Protein AF-A0A1V5NC54-F1 (afdb_monomer_lite)

Radius of gyration: 37.36 Å; chains: 1; bounding box: 94×52×96 Å

pLDDT: mean 74.49, std 21.56, range [26.2, 96.19]

Foldseek 3Di:
DVVVVVVVCCVPPVVPDDPQDQDDDPLVVVCVVVVHDSCVSPCPDPNVVSVVVVVVRVVVVVVVVVVVVVVVVVVVVVVVVVVPDDDDDDDDDDDDDDDDDDDDDDDDDDDDPPPVVVVVVVVVVVVVVVVVVVVVVVVVVVVVVVVVVVVVVVVVVVVVPDPDDDDPCPVPPVVVVLVQAAWDDDPFKIKHKDAAQPFPWKFKAKPVNPRDRVVGTWDADPRRMTMDMDGDDFAKMWMFMQTNNDTHEGPSAPAWDQDPVRDITGIDGHD

Structure (mmCIF, N/CA/C/O backbone):
data_AF-A0A1V5NC54-F1
#
_entry.id   AF-A0A1V5NC54-F1
#
loop_
_atom_site.group_PDB
_atom_site.id
_atom_site.type_symbol
_atom_site.label_atom_id
_atom_site.label_alt_id
_atom_site.label_comp_id
_atom_site.label_asym_id
_atom_site.label_entity_id
_atom_site.label_seq_id
_atom_site.pdbx_PDB_ins_code
_atom_site.Cartn_x
_atom_site.Cartn_y
_atom_site.Cartn_z
_atom_site.occupancy
_atom_site.B_iso_or_equiv
_atom_site.auth_seq_id
_atom_site.auth_comp_id
_atom_site.auth_asym_id
_atom_site.auth_atom_id
_atom_site.pdbx_PDB_model_num
ATOM 1 N N . MET A 1 1 ? 8.013 -17.195 19.885 1.00 65.12 1 MET A N 1
ATOM 2 C CA . MET A 1 1 ? 7.656 -15.996 19.097 1.00 65.12 1 MET A CA 1
ATOM 3 C C . MET A 1 1 ? 6.167 -15.642 19.134 1.00 65.12 1 MET A C 1
ATOM 5 O O . MET A 1 1 ? 5.807 -14.791 19.928 1.00 65.12 1 MET A O 1
ATOM 9 N N . GLY A 1 2 ? 5.267 -16.274 18.362 1.00 75.94 2 GLY A N 1
ATOM 10 C CA . GLY A 1 2 ? 3.884 -15.765 18.206 1.00 75.94 2 GLY A CA 1
ATOM 11 C C . GLY A 1 2 ? 3.053 -15.654 19.498 1.00 75.94 2 GLY A C 1
ATOM 12 O O . GLY A 1 2 ? 2.379 -14.653 19.715 1.00 75.94 2 GLY A O 1
ATOM 13 N N . ARG A 1 3 ? 3.140 -16.643 20.399 1.00 82.81 3 ARG A N 1
ATOM 14 C CA . ARG A 1 3 ? 2.425 -16.617 21.695 1.00 82.81 3 ARG A CA 1
ATOM 15 C C . ARG A 1 3 ? 2.973 -15.576 22.676 1.00 82.81 3 ARG A C 1
ATOM 17 O O . ARG A 1 3 ? 2.224 -15.073 23.502 1.00 82.81 3 ARG A O 1
ATOM 24 N N . GLU A 1 4 ? 4.259 -15.276 22.573 1.00 86.25 4 GLU A N 1
ATOM 25 C CA . GLU A 1 4 ? 4.980 -14.357 23.456 1.00 86.25 4 GLU A CA 1
ATOM 26 C C . GLU A 1 4 ? 4.655 -12.905 23.103 1.00 86.25 4 GLU A C 1
ATOM 28 O O . GLU A 1 4 ? 4.210 -12.151 23.961 1.00 86.25 4 GLU A O 1
ATOM 33 N N . ILE A 1 5 ? 4.686 -12.577 21.808 1.00 87.12 5 ILE A N 1
ATOM 34 C CA . ILE A 1 5 ? 4.210 -11.290 21.280 1.00 87.12 5 ILE A CA 1
ATOM 35 C C . ILE A 1 5 ? 2.746 -11.064 21.674 1.00 87.12 5 ILE A C 1
ATOM 37 O O . ILE A 1 5 ? 2.359 -9.985 22.111 1.00 87.12 5 ILE A O 1
ATOM 41 N N . LEU A 1 6 ? 1.914 -12.102 21.571 1.00 85.69 6 LEU A N 1
ATOM 42 C CA . LEU A 1 6 ? 0.504 -12.004 21.929 1.00 85.69 6 LEU A CA 1
ATOM 43 C C . LEU A 1 6 ? 0.302 -11.782 23.441 1.00 85.69 6 LEU A C 1
ATOM 45 O O . LEU A 1 6 ? -0.623 -11.073 23.838 1.00 85.69 6 LEU A O 1
ATOM 49 N N . ALA A 1 7 ? 1.177 -12.332 24.288 1.00 87.44 7 ALA A N 1
ATOM 50 C CA . ALA A 1 7 ? 1.175 -12.071 25.726 1.00 87.44 7 ALA A CA 1
ATOM 51 C C . ALA A 1 7 ? 1.591 -10.625 26.053 1.00 87.44 7 ALA A C 1
ATOM 53 O O . ALA A 1 7 ? 0.938 -9.980 26.874 1.00 87.44 7 ALA A O 1
ATOM 54 N N . GLU A 1 8 ? 2.607 -10.083 25.377 1.00 90.62 8 GLU A N 1
ATOM 55 C CA . GLU A 1 8 ? 3.022 -8.681 25.527 1.00 90.62 8 GLU A CA 1
ATOM 56 C C . GLU A 1 8 ? 1.940 -7.701 25.061 1.00 90.62 8 GLU A C 1
ATOM 58 O O . GLU A 1 8 ? 1.618 -6.741 25.765 1.00 90.62 8 GLU A O 1
ATOM 63 N N . LEU A 1 9 ? 1.314 -7.976 23.913 1.00 88.56 9 LEU A N 1
ATOM 64 C CA . LEU A 1 9 ? 0.193 -7.183 23.412 1.00 88.56 9 LEU A CA 1
ATOM 65 C C . LEU A 1 9 ? -0.988 -7.219 24.386 1.00 88.56 9 LEU A C 1
ATOM 67 O O . LEU A 1 9 ? -1.586 -6.181 24.664 1.00 88.56 9 LEU A O 1
ATOM 71 N N . ARG A 1 10 ? -1.288 -8.385 24.977 1.00 87.62 10 ARG A N 1
ATOM 72 C CA . ARG A 1 10 ? -2.319 -8.506 26.022 1.00 87.62 10 ARG A CA 1
ATOM 73 C C . ARG A 1 10 ? -1.976 -7.711 27.266 1.00 87.62 10 ARG A C 1
ATOM 75 O O . ARG A 1 10 ? -2.863 -7.065 27.806 1.00 87.62 10 ARG A O 1
ATOM 82 N N . LYS A 1 11 ? -0.716 -7.701 27.690 1.00 91.31 11 LYS A N 1
ATOM 83 C CA . LYS A 1 11 ? -0.273 -6.925 28.851 1.00 91.31 11 LYS A CA 1
ATOM 84 C C . LYS A 1 11 ? -0.424 -5.415 28.633 1.00 91.31 11 LYS A C 1
ATOM 86 O O . LYS A 1 11 ? -0.903 -4.726 29.527 1.00 91.31 11 LYS A O 1
ATOM 91 N N . ASN A 1 12 ? -0.051 -4.914 27.456 1.00 90.88 12 ASN A N 1
ATOM 92 C CA . ASN A 1 12 ? -0.006 -3.473 27.179 1.00 90.88 12 ASN A CA 1
ATOM 93 C C . ASN A 1 12 ? -1.339 -2.899 26.673 1.00 90.88 12 ASN A C 1
ATOM 95 O O . ASN A 1 12 ? -1.629 -1.724 26.890 1.00 90.88 12 ASN A O 1
ATOM 99 N N . PHE A 1 13 ? -2.158 -3.715 26.005 1.00 89.19 13 PHE A N 1
ATOM 100 C CA . PHE A 1 13 ? -3.351 -3.258 25.287 1.00 89.19 13 PHE A CA 1
ATOM 101 C C . PHE A 1 13 ? -4.624 -4.030 25.660 1.00 89.19 13 PHE A C 1
ATOM 103 O O . PHE A 1 13 ? -5.582 -4.018 24.891 1.00 89.19 13 PHE A O 1
ATOM 110 N N . ALA A 1 14 ? -4.676 -4.663 26.842 1.00 79.06 14 ALA A N 1
ATOM 111 C CA . ALA A 1 14 ? -5.814 -5.473 27.307 1.00 79.06 14 ALA A CA 1
ATOM 112 C C . ALA A 1 14 ? -7.192 -4.829 27.059 1.00 79.06 14 ALA A C 1
ATOM 114 O O . ALA A 1 14 ? -8.110 -5.501 26.606 1.00 79.06 14 ALA A O 1
ATOM 115 N N . GLY A 1 15 ? -7.333 -3.526 27.330 1.00 82.00 15 GLY A N 1
ATOM 116 C CA . GLY A 1 15 ? -8.599 -2.797 27.183 1.00 82.00 15 GLY A CA 1
ATOM 117 C C . GLY A 1 15 ? -8.945 -2.348 25.757 1.00 82.00 15 GLY A C 1
ATOM 118 O O . GLY A 1 15 ? -9.988 -1.736 25.564 1.00 82.00 15 GLY A O 1
ATOM 119 N N . ARG A 1 16 ? -8.074 -2.595 24.770 1.00 84.12 16 ARG A N 1
ATOM 120 C CA . ARG A 1 16 ? -8.265 -2.219 23.355 1.00 84.12 16 ARG A CA 1
ATOM 121 C C . ARG A 1 16 ? -8.222 -3.417 22.406 1.00 84.12 16 ARG A C 1
ATOM 123 O O . ARG A 1 16 ? -8.195 -3.228 21.195 1.00 84.12 16 ARG A O 1
ATOM 130 N N . MET A 1 17 ? -8.174 -4.632 22.942 1.00 85.88 17 MET A N 1
ATOM 131 C CA . MET A 1 17 ? -8.129 -5.850 22.146 1.00 85.88 17 MET A CA 1
ATOM 132 C C . MET A 1 17 ? -9.356 -6.709 22.390 1.00 85.88 17 MET A C 1
ATOM 134 O O . MET A 1 17 ? -9.818 -6.851 23.521 1.00 85.88 17 MET A O 1
ATOM 138 N N . PHE A 1 18 ? -9.822 -7.332 21.316 1.00 89.56 18 PHE A N 1
ATOM 139 C CA . PHE A 1 18 ? -10.824 -8.380 21.382 1.00 89.56 18 PHE A CA 1
ATOM 140 C C . PHE A 1 18 ? -10.230 -9.658 21.991 1.00 89.56 18 PHE A C 1
ATOM 142 O O . PHE A 1 18 ? -9.031 -9.941 21.886 1.00 89.56 18 PHE A O 1
ATOM 149 N N . LYS A 1 19 ? -11.079 -10.438 22.657 1.00 88.88 19 LYS A N 1
ATOM 150 C CA . LYS A 1 19 ? -10.763 -11.758 23.210 1.00 88.88 19 LYS A CA 1
ATOM 151 C C . LYS A 1 19 ? -10.600 -12.782 22.094 1.00 88.88 19 LYS A C 1
ATOM 153 O O . LYS A 1 19 ? -9.778 -13.694 22.225 1.00 88.88 19 LYS A O 1
ATOM 158 N N . THR A 1 20 ? -11.365 -12.634 21.015 1.00 92.12 20 THR A N 1
ATOM 159 C CA . THR A 1 20 ? -11.328 -13.528 19.861 1.00 92.12 20 THR A CA 1
ATOM 160 C C . THR A 1 20 ? -10.006 -13.395 19.109 1.00 92.12 20 THR A C 1
ATOM 162 O O . THR A 1 20 ? -9.572 -12.300 18.758 1.00 92.12 20 THR A O 1
ATOM 165 N N . VAL A 1 21 ? -9.362 -14.533 18.839 1.00 90.19 21 VAL A N 1
ATOM 166 C CA . VAL A 1 21 ? -8.137 -14.618 18.035 1.00 90.19 21 VAL A CA 1
ATOM 167 C C . VAL A 1 21 ? -8.467 -15.332 16.734 1.00 90.19 21 VAL A C 1
ATOM 169 O O . VAL A 1 21 ? -8.890 -16.486 16.765 1.00 90.19 21 VAL A O 1
ATOM 172 N N . VAL A 1 22 ? -8.240 -14.663 15.603 1.00 91.12 22 VAL A N 1
ATOM 173 C CA . VAL A 1 22 ? -8.404 -15.266 14.275 1.00 91.12 22 VAL A CA 1
ATOM 174 C C . VAL A 1 22 ? -7.129 -16.004 13.898 1.00 91.12 22 VAL A C 1
ATOM 176 O O . VAL A 1 22 ? -6.064 -15.399 13.760 1.00 91.12 22 VAL A O 1
ATOM 179 N N . ASN A 1 23 ? -7.228 -17.323 13.750 1.00 88.62 23 ASN A N 1
ATOM 180 C CA . ASN A 1 23 ? -6.083 -18.141 13.380 1.00 88.62 23 ASN A CA 1
ATOM 181 C C . ASN A 1 23 ? -5.860 -18.135 11.871 1.00 88.62 23 ASN A C 1
ATOM 183 O O . ASN A 1 23 ? -6.781 -17.992 11.066 1.00 88.62 23 ASN A O 1
ATOM 187 N N . PHE A 1 24 ? -4.610 -18.364 11.481 1.00 87.31 24 PHE A N 1
ATOM 188 C CA . PHE A 1 24 ? -4.266 -18.525 10.081 1.00 87.31 24 PHE A CA 1
ATOM 189 C C . PHE A 1 24 ? -4.912 -19.792 9.514 1.00 87.31 24 PHE A C 1
ATOM 191 O O . PHE A 1 24 ? -4.741 -20.882 10.061 1.00 87.31 24 PHE A O 1
ATOM 198 N N . ASN A 1 25 ? -5.652 -19.655 8.415 1.00 91.19 25 ASN A N 1
ATOM 199 C CA . ASN A 1 25 ? -6.360 -20.765 7.791 1.00 91.19 25 ASN A CA 1
ATOM 200 C C . ASN A 1 25 ? -6.214 -20.708 6.266 1.00 91.19 25 ASN A C 1
ATOM 202 O O . ASN A 1 25 ? -6.407 -19.654 5.663 1.00 91.19 25 ASN A O 1
ATOM 206 N N . THR A 1 26 ? -5.909 -21.843 5.636 1.00 92.50 26 THR A N 1
ATOM 207 C CA . THR A 1 26 ? -5.766 -21.943 4.176 1.00 92.50 26 THR A CA 1
ATOM 208 C C . THR A 1 26 ? -7.062 -21.592 3.444 1.00 92.50 26 THR A C 1
ATOM 210 O O . THR A 1 26 ? -7.012 -20.867 2.457 1.00 92.50 26 THR A O 1
ATOM 213 N N . ARG A 1 27 ? -8.228 -21.977 3.982 1.00 93.81 27 ARG A N 1
ATOM 214 C CA . ARG A 1 27 ? -9.545 -21.661 3.401 1.00 93.81 27 ARG A CA 1
ATOM 215 C C . ARG A 1 27 ? -9.809 -20.165 3.311 1.00 93.81 27 ARG A C 1
ATOM 217 O O . ARG A 1 27 ? -10.428 -19.717 2.358 1.00 93.81 27 ARG A O 1
ATOM 224 N N . LEU A 1 28 ? -9.315 -19.384 4.276 1.00 92.50 28 LEU A N 1
ATOM 225 C CA . LEU A 1 28 ? -9.433 -17.923 4.235 1.00 92.50 28 LEU A CA 1
ATOM 226 C C . LEU A 1 28 ? -8.645 -17.328 3.066 1.00 92.50 28 LEU A C 1
ATOM 228 O O . LEU A 1 28 ? -9.113 -16.388 2.433 1.00 92.50 28 LEU A O 1
ATOM 232 N N . LYS A 1 29 ? -7.469 -17.888 2.760 1.00 92.88 29 LYS A N 1
ATOM 233 C CA . LYS A 1 29 ? -6.670 -17.460 1.607 1.00 92.88 29 LYS A CA 1
ATOM 234 C C . LYS A 1 29 ? -7.319 -17.849 0.287 1.00 92.88 29 LYS A C 1
ATOM 236 O O . LYS A 1 29 ? -7.335 -17.040 -0.631 1.00 92.88 29 LYS A O 1
ATOM 241 N N . GLU A 1 30 ? -7.840 -19.070 0.203 1.00 93.56 30 GLU A N 1
ATOM 242 C CA . GLU A 1 30 ? -8.537 -19.567 -0.987 1.00 93.56 30 GLU A CA 1
ATOM 243 C C . GLU A 1 30 ? -9.785 -18.724 -1.276 1.00 93.56 30 GLU A C 1
ATOM 245 O O . GLU A 1 30 ? -9.932 -18.213 -2.383 1.00 93.56 30 GLU A O 1
ATOM 250 N N . ALA A 1 31 ? -10.618 -18.484 -0.257 1.00 95.12 31 ALA A N 1
ATOM 251 C CA . ALA A 1 31 ? -11.795 -17.623 -0.353 1.00 95.12 31 ALA A CA 1
ATOM 252 C C . ALA A 1 31 ? -11.428 -16.203 -0.827 1.00 95.12 31 ALA A C 1
ATOM 254 O O . ALA A 1 31 ? -12.034 -15.684 -1.763 1.00 95.12 31 ALA A O 1
ATOM 255 N N . ALA A 1 32 ? -10.378 -15.605 -0.248 1.00 93.00 32 ALA A N 1
ATOM 256 C CA . ALA A 1 32 ? -9.884 -14.290 -0.658 1.00 93.00 32 ALA A CA 1
ATOM 257 C C . ALA A 1 32 ? -9.366 -14.276 -2.107 1.00 93.00 32 ALA A C 1
ATOM 259 O O . ALA A 1 32 ? -9.645 -13.333 -2.842 1.00 93.00 32 ALA A O 1
ATOM 260 N N . SER A 1 33 ? -8.661 -15.327 -2.537 1.00 95.44 33 SER A N 1
ATOM 261 C CA . SER A 1 33 ? -8.166 -15.455 -3.914 1.00 95.44 33 SER A CA 1
ATOM 262 C C . SER A 1 33 ? -9.290 -15.588 -4.941 1.00 95.44 33 SER A C 1
ATOM 264 O O . SER A 1 33 ? -9.101 -15.213 -6.094 1.00 95.44 33 SER A O 1
ATOM 266 N N . LEU A 1 34 ? -10.435 -16.141 -4.540 1.00 93.00 34 LEU A N 1
ATOM 267 C CA . LEU A 1 34 ? -11.617 -16.311 -5.384 1.00 93.00 34 LEU A CA 1
ATOM 268 C C . LEU A 1 34 ? -12.592 -15.127 -5.282 1.00 93.00 34 LEU A C 1
ATOM 270 O O . LEU A 1 34 ? -13.602 -15.109 -5.979 1.00 93.00 34 LEU A O 1
ATOM 274 N N . GLY A 1 35 ? -12.308 -14.147 -4.416 1.00 95.12 35 GLY A N 1
ATOM 275 C CA . GLY A 1 35 ? -13.189 -13.005 -4.173 1.00 95.12 35 GLY A CA 1
ATOM 276 C C . GLY A 1 35 ? -14.524 -13.380 -3.522 1.00 95.12 35 GLY A C 1
ATOM 277 O O . GLY A 1 35 ? -15.476 -12.607 -3.605 1.00 95.12 35 GLY A O 1
ATOM 278 N N . GLN A 1 36 ? -14.611 -14.549 -2.883 1.00 94.06 36 GLN A N 1
ATOM 279 C CA . GLN A 1 36 ? -15.837 -15.051 -2.268 1.00 94.06 36 GLN A CA 1
ATOM 280 C C . GLN A 1 36 ? -15.757 -14.931 -0.735 1.00 94.06 36 GLN A C 1
ATOM 282 O O . GLN A 1 36 ? -14.720 -15.248 -0.145 1.00 94.06 36 GLN A O 1
ATOM 287 N N . PRO A 1 37 ? -16.826 -14.498 -0.042 1.00 94.56 37 PRO A N 1
ATOM 288 C CA . PRO A 1 37 ? -16.853 -14.474 1.418 1.00 94.56 37 PRO A CA 1
ATOM 289 C C . PRO A 1 37 ? -16.644 -15.866 2.031 1.00 94.56 37 PRO A C 1
ATOM 291 O O . PRO A 1 37 ? -17.202 -16.855 1.560 1.00 94.56 37 PRO A O 1
ATOM 294 N N . ILE A 1 38 ? -15.913 -15.956 3.152 1.00 94.62 38 ILE A N 1
ATOM 295 C CA . ILE A 1 38 ? -15.639 -17.250 3.810 1.00 94.62 38 ILE A CA 1
ATOM 296 C C . ILE A 1 38 ? -16.909 -17.964 4.297 1.00 94.62 38 ILE A C 1
ATOM 298 O O . ILE A 1 38 ? -16.932 -19.188 4.379 1.00 94.62 38 ILE A O 1
ATOM 302 N N . CYS A 1 39 ? -17.970 -17.213 4.611 1.00 94.56 39 CYS A N 1
ATOM 303 C CA . CYS A 1 39 ? -19.270 -17.777 4.978 1.00 94.56 39 CYS A CA 1
ATOM 304 C C . CYS A 1 39 ? -19.952 -18.523 3.833 1.00 94.56 39 CYS A C 1
ATOM 306 O O . CYS A 1 39 ? -20.759 -19.402 4.102 1.00 94.56 39 CYS A O 1
ATOM 308 N N . GLU A 1 40 ? -19.627 -18.183 2.590 1.00 94.00 40 GLU A N 1
ATOM 309 C CA . GLU A 1 40 ? -20.177 -18.823 1.401 1.00 94.00 40 GLU A CA 1
ATOM 310 C C . GLU A 1 40 ? -19.218 -19.890 0.857 1.00 94.00 40 GLU A C 1
ATOM 312 O O . GLU A 1 40 ? -19.655 -20.966 0.463 1.00 94.00 40 GLU A O 1
ATOM 317 N N . TYR A 1 41 ? -17.908 -19.625 0.912 1.00 94.69 41 TYR A N 1
ATOM 318 C CA . TYR A 1 41 ? -16.873 -20.538 0.427 1.00 94.69 41 TYR A CA 1
ATOM 319 C C . TYR A 1 41 ? -16.739 -21.817 1.273 1.00 94.69 41 TYR A C 1
ATOM 321 O O . TYR A 1 41 ? -16.762 -22.923 0.739 1.00 94.69 41 TYR A O 1
ATOM 329 N N . ASP A 1 42 ? -16.583 -21.686 2.598 1.00 94.69 42 ASP A N 1
ATOM 330 C CA . ASP A 1 42 ? -16.479 -22.833 3.513 1.00 94.69 42 ASP A CA 1
ATOM 331 C C . ASP A 1 42 ? -17.002 -22.460 4.918 1.00 94.69 42 ASP A C 1
ATOM 333 O O . ASP A 1 42 ? -16.215 -22.096 5.810 1.00 94.69 42 ASP A O 1
ATOM 337 N N . PRO A 1 43 ? -18.326 -22.579 5.148 1.00 93.81 43 PRO A N 1
ATOM 338 C CA . PRO A 1 43 ? -18.943 -22.296 6.443 1.00 93.81 43 PRO A CA 1
ATOM 339 C C . PRO A 1 43 ? -18.499 -23.256 7.562 1.00 93.81 43 PRO A C 1
ATOM 341 O O . PRO A 1 43 ? -18.607 -22.936 8.746 1.00 93.81 43 PRO A O 1
ATOM 344 N N . ALA A 1 44 ? -17.993 -24.449 7.234 1.00 93.62 4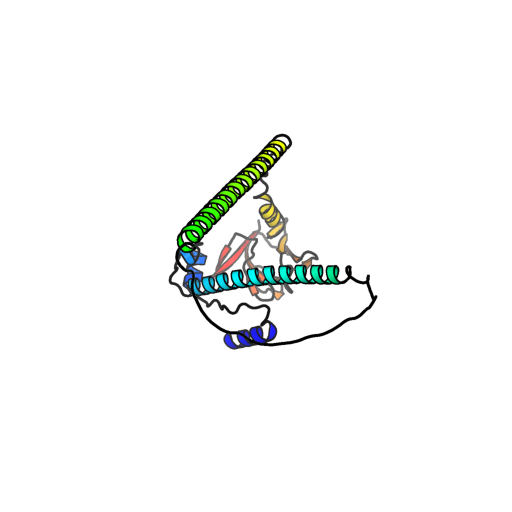4 ALA A N 1
ATOM 345 C CA . ALA A 1 44 ? -17.536 -25.410 8.239 1.00 93.62 44 ALA A CA 1
ATOM 346 C C . ALA A 1 44 ? -16.109 -25.111 8.733 1.00 93.62 44 ALA A C 1
ATOM 348 O O . ALA A 1 44 ? -15.705 -25.603 9.801 1.00 93.62 44 ALA A O 1
ATOM 349 N N . SER A 1 45 ? -15.360 -24.300 7.979 1.00 94.56 45 SER A N 1
ATOM 350 C CA . SER A 1 45 ? -13.964 -23.974 8.248 1.00 94.56 45 SER A CA 1
ATOM 351 C C . SER A 1 45 ? -13.740 -23.337 9.623 1.00 94.56 45 SER A C 1
ATOM 353 O O . SER A 1 45 ? -14.575 -22.627 10.189 1.00 94.56 45 SER A O 1
ATOM 355 N N . ARG A 1 46 ? -12.537 -23.559 10.169 1.00 92.81 46 ARG A N 1
ATOM 356 C CA . ARG A 1 46 ? -12.099 -22.897 11.406 1.00 92.81 46 ARG A CA 1
ATOM 357 C C . ARG A 1 46 ? -12.039 -21.376 11.231 1.00 92.81 46 ARG A C 1
ATOM 359 O O . ARG A 1 46 ? -12.429 -20.655 12.137 1.00 92.81 46 ARG A O 1
ATOM 366 N N . GLY A 1 47 ? -11.608 -20.916 10.054 1.00 93.56 47 GLY A N 1
ATOM 367 C CA . GLY A 1 47 ? -11.547 -19.494 9.721 1.00 93.56 47 GLY A CA 1
ATOM 368 C C . GLY A 1 47 ? -12.917 -18.822 9.779 1.00 93.56 47 GLY A C 1
ATOM 369 O O . GLY A 1 47 ? -13.043 -17.781 10.413 1.00 93.56 47 GLY A O 1
ATOM 370 N N . HIS A 1 48 ? -13.952 -19.445 9.204 1.00 95.12 48 HIS A N 1
ATOM 3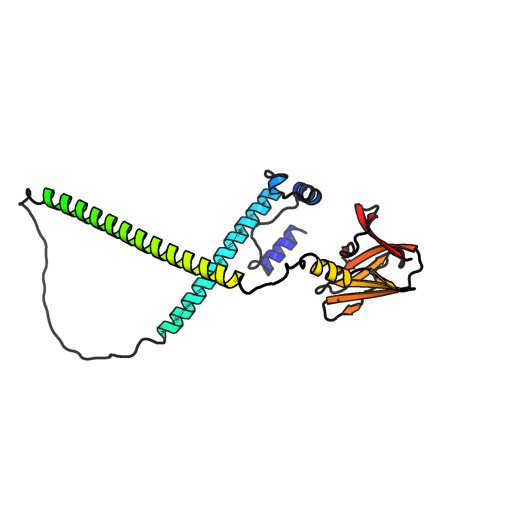71 C CA . HIS A 1 48 ? -15.324 -18.942 9.304 1.00 95.12 48 HIS A CA 1
ATOM 372 C C . HIS A 1 48 ? -15.763 -18.767 10.763 1.00 95.12 48 HIS A C 1
ATOM 374 O O . HIS A 1 48 ? -16.229 -17.696 11.144 1.00 95.12 48 HIS A O 1
ATOM 380 N N . LYS A 1 49 ? -15.557 -19.799 11.590 1.00 95.19 49 LYS A N 1
ATOM 381 C CA . LYS A 1 49 ? -15.937 -19.785 13.012 1.00 95.19 49 LYS A CA 1
ATOM 382 C C . LYS A 1 49 ? -15.206 -18.695 13.793 1.00 95.19 49 LYS A C 1
ATOM 384 O O . LYS A 1 49 ? -15.832 -17.992 14.578 1.00 95.19 49 LYS A O 1
ATOM 389 N N . ASP A 1 50 ? -13.909 -18.522 13.552 1.00 95.38 50 ASP A N 1
ATOM 390 C CA . ASP A 1 50 ? -13.113 -17.487 14.215 1.00 95.38 50 ASP A CA 1
ATOM 391 C C . ASP A 1 50 ? -13.623 -16.073 13.857 1.00 95.38 50 ASP A C 1
ATOM 393 O O . ASP A 1 50 ? -13.782 -15.230 14.741 1.00 95.38 50 ASP A O 1
ATOM 397 N N . PHE A 1 51 ? -13.958 -15.820 12.584 1.00 94.69 51 PHE A N 1
ATOM 398 C CA . PHE A 1 51 ? -14.556 -14.547 12.153 1.00 94.69 51 PHE A CA 1
ATOM 399 C C . PHE A 1 51 ? -15.975 -14.338 12.687 1.00 94.69 51 PHE A C 1
ATOM 401 O O . PHE A 1 51 ? -16.338 -13.216 13.032 1.00 94.69 51 PHE A O 1
ATOM 408 N N . GLN A 1 52 ? -16.770 -15.402 12.793 1.00 94.38 52 GLN A N 1
ATOM 409 C CA . GLN A 1 52 ? -18.113 -15.333 13.361 1.00 94.38 52 GLN A CA 1
ATOM 410 C C . GLN A 1 52 ? -18.072 -14.958 14.849 1.00 94.38 52 GLN A C 1
ATOM 412 O O . GLN A 1 52 ? -18.815 -14.075 15.275 1.00 94.38 52 GLN A O 1
ATOM 417 N N . CYS A 1 53 ? -17.168 -15.566 15.624 1.00 94.56 53 CYS A N 1
ATOM 418 C CA . CYS A 1 53 ? -16.933 -15.198 17.021 1.00 94.56 53 CYS A CA 1
ATOM 419 C C . CYS A 1 53 ? -16.498 -13.731 17.155 1.00 94.56 53 CYS A C 1
ATOM 421 O O . CYS A 1 53 ? -16.999 -13.016 18.020 1.00 94.56 53 CYS A O 1
ATOM 423 N N . LEU A 1 54 ? -15.613 -13.262 16.267 1.00 94.38 54 LEU A N 1
ATOM 424 C CA . LEU A 1 54 ? -15.138 -11.878 16.283 1.00 94.38 54 LEU A CA 1
ATOM 425 C C . LEU A 1 54 ? -16.274 -10.894 15.980 1.00 94.38 54 LEU A C 1
ATOM 427 O O . LEU A 1 54 ? -16.408 -9.882 16.662 1.00 94.38 54 LEU A O 1
ATOM 431 N N . ALA A 1 55 ? -17.111 -11.201 14.987 1.00 93.69 55 ALA A N 1
ATOM 432 C CA . ALA A 1 55 ? -18.264 -10.377 14.641 1.00 93.69 55 ALA A CA 1
ATOM 433 C C . ALA A 1 55 ? -19.265 -10.279 15.806 1.00 93.69 55 ALA A C 1
ATOM 435 O O . ALA A 1 55 ? -19.752 -9.192 16.109 1.00 93.69 55 ALA A O 1
ATOM 436 N N . GLN A 1 56 ? -19.530 -11.391 16.499 1.00 92.38 56 GLN A N 1
ATOM 437 C CA . GLN A 1 56 ? -20.379 -11.398 17.696 1.00 92.38 56 GLN A CA 1
ATOM 438 C C . GLN A 1 56 ? -19.795 -10.532 18.817 1.00 92.38 56 GLN A C 1
ATOM 440 O O . GLN A 1 56 ? -20.522 -9.774 19.456 1.00 92.38 56 GLN A O 1
ATOM 445 N N . GLU A 1 57 ? -18.483 -10.616 19.043 1.00 93.00 57 GLU A N 1
ATOM 446 C CA . GLU A 1 57 ? -17.801 -9.814 20.058 1.00 93.00 57 GLU A CA 1
ATOM 447 C C . GLU A 1 57 ? -17.835 -8.312 19.738 1.00 93.00 57 GLU A C 1
ATOM 449 O O . GLU A 1 57 ? -18.017 -7.489 20.639 1.00 93.00 57 GLU A O 1
ATOM 454 N N . LEU A 1 58 ? -17.713 -7.950 18.461 1.00 90.44 58 LEU A N 1
ATOM 455 C CA . LEU A 1 58 ? -17.789 -6.567 17.997 1.00 90.44 58 LEU A CA 1
ATOM 456 C C . LEU A 1 58 ? -19.183 -5.978 18.253 1.00 90.44 58 LEU A C 1
ATOM 458 O O . LEU A 1 58 ? -19.296 -4.949 18.914 1.00 90.44 58 LEU A O 1
ATOM 462 N N . ILE A 1 59 ? -20.241 -6.692 17.856 1.00 91.50 59 ILE A N 1
ATOM 463 C CA . ILE A 1 59 ? -21.636 -6.280 18.096 1.00 91.50 59 ILE A CA 1
ATOM 464 C C . ILE A 1 59 ? -21.922 -6.138 19.603 1.00 91.50 59 ILE A C 1
ATOM 466 O O . ILE A 1 59 ? -22.570 -5.186 20.046 1.00 91.50 59 ILE A O 1
ATOM 470 N N . ALA A 1 60 ? -21.414 -7.065 20.420 1.00 86.75 60 ALA A N 1
ATOM 471 C CA . ALA A 1 60 ? -21.552 -6.991 21.873 1.00 86.75 60 ALA A CA 1
ATOM 472 C C . ALA A 1 60 ? -20.797 -5.792 22.478 1.00 86.75 60 ALA A C 1
ATOM 474 O O . ALA A 1 60 ? -21.232 -5.226 23.475 1.00 86.75 60 ALA A O 1
ATOM 475 N N . THR A 1 61 ? -19.672 -5.383 21.891 1.00 80.31 61 THR A N 1
ATOM 476 C CA . THR A 1 61 ? -18.892 -4.240 22.386 1.00 80.31 61 THR A CA 1
ATOM 477 C C . THR A 1 61 ? -19.540 -2.913 21.996 1.00 80.31 61 THR A C 1
ATOM 479 O O . THR A 1 61 ? -19.643 -2.026 22.843 1.00 80.31 61 THR A O 1
ATOM 482 N N . ASP A 1 62 ? -20.041 -2.796 20.765 1.00 73.62 62 ASP A N 1
ATOM 483 C CA . ASP A 1 62 ? -20.730 -1.593 20.281 1.00 73.62 62 ASP A CA 1
ATOM 484 C C . ASP A 1 62 ? -21.991 -1.305 21.104 1.00 73.62 62 ASP A C 1
ATOM 486 O O . ASP A 1 62 ? -22.191 -0.184 21.569 1.00 73.62 62 ASP A O 1
ATOM 490 N N . THR A 1 63 ? -22.775 -2.339 21.418 1.00 64.38 63 THR A N 1
ATOM 491 C CA . THR A 1 63 ? -23.947 -2.208 22.300 1.00 64.38 63 THR A CA 1
ATOM 492 C C . THR A 1 63 ? -23.577 -1.766 23.722 1.00 64.38 63 THR A C 1
ATOM 494 O O . THR A 1 63 ? -24.295 -0.971 24.328 1.00 64.38 63 THR A O 1
ATOM 497 N N . ILE A 1 64 ? -22.430 -2.199 24.257 1.00 63.06 64 ILE A N 1
ATOM 498 C CA . ILE A 1 64 ? -21.930 -1.744 25.566 1.00 63.06 64 ILE A CA 1
ATOM 499 C C . ILE A 1 64 ? -21.440 -0.289 25.506 1.00 63.06 64 ILE A C 1
ATOM 501 O O . ILE A 1 64 ? -21.653 0.459 26.462 1.00 63.06 64 ILE A O 1
ATOM 505 N N . ILE A 1 65 ? -20.806 0.142 24.413 1.00 62.16 65 ILE A N 1
ATOM 506 C CA . ILE A 1 65 ? -20.369 1.536 24.222 1.00 62.16 65 ILE A CA 1
ATOM 507 C C . ILE A 1 65 ? -21.585 2.466 24.108 1.00 62.16 65 ILE A C 1
ATOM 509 O O . ILE A 1 65 ? -21.613 3.516 24.761 1.00 62.16 65 ILE A O 1
ATOM 513 N N . GLU A 1 66 ? -22.613 2.068 23.360 1.00 59.19 66 GLU A N 1
ATOM 514 C CA . GLU A 1 66 ? -23.870 2.816 23.238 1.00 59.19 66 GLU A CA 1
ATOM 515 C C . GLU A 1 66 ? -24.627 2.905 24.572 1.00 59.19 66 GLU A C 1
ATOM 517 O O . GLU A 1 66 ? -25.067 3.984 24.967 1.00 59.19 66 GLU A O 1
ATOM 522 N N . GLN A 1 67 ? -24.704 1.818 25.346 1.00 57.09 67 GLN A N 1
ATOM 523 C CA . GLN A 1 67 ? -25.332 1.867 26.671 1.00 57.09 67 GLN A CA 1
ATOM 524 C C . GLN A 1 67 ? -24.511 2.649 27.701 1.00 57.09 67 GLN A C 1
ATOM 526 O O . GLN A 1 67 ? -25.083 3.370 28.519 1.00 57.09 67 GLN A O 1
ATOM 531 N N . LYS A 1 68 ? -23.175 2.576 27.663 1.00 59.03 68 LYS A N 1
ATOM 532 C CA . LYS A 1 68 ? -22.315 3.316 28.598 1.00 59.03 68 LYS A CA 1
ATOM 533 C C . LYS A 1 68 ? -22.350 4.819 28.324 1.00 59.03 68 LYS A C 1
ATOM 535 O O . LYS A 1 68 ? -22.414 5.594 29.271 1.00 59.03 68 LYS A O 1
ATOM 540 N N . SER A 1 69 ? -22.387 5.227 27.057 1.00 56.81 69 SER A N 1
ATOM 541 C CA . SER A 1 69 ? -22.572 6.630 26.667 1.00 56.81 69 SER A CA 1
ATOM 542 C C . SER A 1 69 ? -23.983 7.145 26.990 1.00 56.81 69 SER A C 1
ATOM 544 O O . SER A 1 69 ? -24.110 8.255 27.507 1.00 56.81 69 SER A O 1
ATOM 546 N N . ALA A 1 70 ? -25.031 6.330 26.823 1.00 56.47 70 ALA A N 1
ATOM 547 C CA . ALA A 1 70 ? -26.391 6.682 27.243 1.00 56.47 70 ALA A CA 1
ATOM 548 C C . ALA A 1 70 ? -26.522 6.843 28.772 1.00 56.47 70 ALA A C 1
ATOM 550 O O . ALA A 1 70 ? -27.093 7.828 29.244 1.00 56.47 70 ALA A O 1
ATOM 551 N N . VAL A 1 71 ? -25.942 5.932 29.565 1.00 59.09 71 VAL A N 1
ATOM 552 C CA . VAL A 1 71 ? -25.956 6.017 31.037 1.00 59.09 71 VAL A CA 1
ATOM 553 C C . VAL A 1 71 ? -25.160 7.232 31.529 1.00 59.09 71 VAL A C 1
ATOM 555 O O . VAL A 1 71 ? -25.639 7.945 32.410 1.00 59.09 71 VAL A O 1
ATOM 558 N N . GLN A 1 72 ? -24.011 7.544 30.920 1.00 55.59 72 GLN A N 1
ATOM 559 C CA . GLN A 1 72 ? -23.211 8.730 31.258 1.00 55.59 72 GLN A CA 1
ATOM 560 C C . GLN A 1 72 ? -23.986 10.037 30.994 1.00 55.59 72 GLN A C 1
ATOM 562 O O . GLN A 1 72 ? -24.035 10.908 31.860 1.00 55.59 72 GLN A O 1
ATOM 567 N N . LEU A 1 73 ? -24.684 10.129 29.854 1.00 56.53 73 LEU A N 1
ATOM 568 C CA . LEU A 1 73 ? -25.518 11.284 29.492 1.00 56.53 73 LEU A CA 1
ATOM 569 C C . LEU A 1 73 ? -26.745 11.441 30.407 1.00 56.53 73 LEU A C 1
ATOM 571 O O . LEU A 1 73 ? -27.166 12.564 30.692 1.00 56.53 73 LEU A O 1
ATOM 575 N N . THR A 1 74 ? -27.327 10.338 30.892 1.00 56.28 74 THR A N 1
ATOM 576 C CA . THR A 1 74 ? -28.423 10.394 31.880 1.00 56.28 74 THR A CA 1
ATOM 577 C C . THR A 1 74 ? -27.935 10.753 33.285 1.00 56.28 74 THR A C 1
ATOM 579 O O . THR A 1 74 ? -28.630 11.480 33.991 1.00 56.28 74 THR A O 1
ATOM 582 N N . ALA A 1 75 ? -26.734 10.318 33.679 1.00 56.56 75 ALA A N 1
ATOM 583 C CA . ALA A 1 75 ? -26.134 10.644 34.971 1.00 56.56 75 ALA A CA 1
ATOM 584 C C . ALA A 1 75 ? -25.687 12.114 35.051 1.00 56.56 75 ALA A C 1
ATOM 586 O O . ALA A 1 75 ? -25.919 12.763 36.070 1.00 56.56 75 ALA A O 1
ATOM 587 N N . GLU A 1 76 ? -25.129 12.668 33.970 1.00 54.38 76 GLU A N 1
ATOM 588 C CA . GLU A 1 76 ? -24.803 14.097 33.873 1.00 54.38 76 GLU A CA 1
ATOM 589 C C . GLU A 1 76 ? -26.071 14.963 33.906 1.00 54.38 76 GLU A C 1
ATOM 591 O O . GLU A 1 76 ? -26.142 15.917 34.680 1.00 54.38 76 GLU A O 1
ATOM 596 N N . LYS A 1 77 ? -27.132 14.573 33.181 1.00 54.81 77 LYS A N 1
ATOM 597 C CA . LYS A 1 77 ? -28.439 15.253 33.259 1.00 54.81 77 LYS A CA 1
ATOM 598 C C . LYS A 1 77 ? -29.087 15.140 34.647 1.00 54.81 77 LYS A C 1
ATOM 600 O O . LYS A 1 77 ? -29.669 16.112 35.121 1.00 54.81 77 LYS A O 1
ATOM 605 N N . ALA A 1 78 ? -28.962 14.003 35.335 1.00 49.84 78 ALA A N 1
ATOM 606 C CA . ALA A 1 78 ? -29.481 13.823 36.695 1.00 49.84 78 ALA A CA 1
ATOM 607 C C . ALA A 1 78 ? -28.683 14.610 37.755 1.00 49.84 78 ALA A C 1
ATOM 609 O O . ALA A 1 78 ? -29.262 15.058 38.747 1.00 49.84 78 ALA A O 1
ATOM 610 N N . ALA A 1 79 ? -27.380 14.820 37.547 1.00 51.59 79 ALA A N 1
ATOM 611 C CA . ALA A 1 79 ? -26.554 15.675 38.398 1.00 51.59 79 ALA A CA 1
ATOM 612 C C . ALA A 1 79 ? -26.907 17.165 38.232 1.00 51.59 79 ALA A C 1
ATOM 614 O O . ALA A 1 79 ? -26.992 17.877 39.230 1.00 51.59 79 ALA A O 1
ATOM 615 N N . THR A 1 80 ? -27.215 17.619 37.010 1.00 50.91 80 THR A N 1
ATOM 616 C CA . THR A 1 80 ? -27.703 18.989 36.760 1.00 50.91 80 THR A CA 1
ATOM 617 C C . THR A 1 80 ? -29.086 19.240 37.376 1.00 50.91 80 THR A C 1
ATOM 619 O O . THR A 1 80 ? -29.338 20.323 37.896 1.00 50.91 80 THR A O 1
ATOM 622 N N . VAL A 1 81 ? -29.976 18.240 37.397 1.00 48.19 81 VAL A N 1
ATOM 623 C CA . VAL A 1 81 ? -31.325 18.376 37.987 1.00 48.19 81 VAL A CA 1
ATOM 624 C C . VAL A 1 81 ? -31.297 18.421 39.523 1.00 48.19 81 VAL A C 1
ATOM 626 O O . VAL A 1 81 ? -32.095 19.136 40.125 1.00 48.19 81 VAL A O 1
ATOM 629 N N . LYS A 1 82 ? -30.340 17.750 40.181 1.00 45.38 82 LYS A N 1
ATOM 630 C CA . LYS A 1 82 ? -30.171 17.820 41.648 1.00 45.38 82 LYS A CA 1
ATOM 631 C C . LYS A 1 82 ? -29.651 19.167 42.165 1.00 45.38 82 LYS A C 1
ATOM 633 O O . LYS A 1 82 ? -29.704 19.396 43.366 1.00 45.38 82 LYS A O 1
ATOM 638 N N . GLN A 1 83 ? -29.162 20.050 41.294 1.00 48.28 83 GLN A N 1
ATOM 639 C CA . GLN A 1 83 ? -28.645 21.366 41.684 1.00 48.28 83 GLN A CA 1
ATOM 640 C C . GLN A 1 83 ? -29.697 22.491 41.568 1.00 48.28 83 GLN A C 1
ATOM 642 O O . GLN A 1 83 ? -29.413 23.626 41.937 1.00 48.28 83 GLN A O 1
ATOM 647 N N . ILE A 1 84 ? -30.904 22.188 41.061 1.00 49.66 84 ILE A N 1
ATOM 648 C CA . ILE A 1 84 ? -31.963 23.179 40.773 1.00 49.66 84 ILE A CA 1
ATOM 649 C C . ILE A 1 84 ? -33.189 23.022 41.699 1.00 49.66 84 ILE A C 1
ATOM 651 O O . ILE A 1 84 ? -34.059 23.890 41.712 1.00 49.66 84 ILE A O 1
ATOM 655 N N . VAL A 1 85 ? -33.267 21.976 42.531 1.00 47.09 85 VAL A N 1
ATOM 656 C CA . VAL A 1 85 ? -34.406 21.776 43.447 1.00 47.09 85 VAL A CA 1
ATOM 657 C C . VAL A 1 85 ? -33.923 21.620 44.890 1.00 47.09 85 VAL A C 1
ATOM 659 O O . VAL A 1 85 ? -33.111 20.750 45.175 1.00 47.09 85 VAL A O 1
ATOM 662 N N . GLU A 1 86 ? -34.495 22.462 45.759 1.00 33.53 86 GLU A N 1
ATOM 663 C CA . GLU A 1 86 ? -34.260 22.692 47.200 1.00 33.53 86 GLU A CA 1
ATOM 664 C C . GLU A 1 86 ? -33.163 23.724 47.535 1.00 33.53 86 GLU A C 1
ATOM 666 O O . GLU A 1 86 ? -31.972 23.466 47.382 1.00 33.53 86 GLU A O 1
ATOM 671 N N . PRO A 1 87 ? -33.565 24.913 48.036 1.00 40.94 87 PRO A N 1
ATOM 672 C CA . PRO A 1 87 ? -34.185 24.947 49.358 1.00 40.94 87 PRO A CA 1
ATOM 673 C C . PRO A 1 87 ? -35.370 25.920 49.460 1.00 40.94 87 PRO A C 1
ATOM 675 O O . PRO A 1 87 ? -35.211 27.136 49.407 1.00 40.94 87 PRO A O 1
ATOM 678 N N . ALA A 1 88 ? -36.563 25.395 49.725 1.00 37.97 88 ALA A N 1
ATOM 679 C CA . ALA A 1 88 ? -37.613 26.167 50.374 1.00 37.97 88 ALA A CA 1
ATOM 680 C C . ALA A 1 88 ? -38.524 25.210 51.141 1.00 37.97 88 ALA A C 1
ATOM 682 O O . ALA A 1 88 ? -39.373 24.556 50.552 1.00 37.97 88 ALA A O 1
ATOM 683 N N . VAL A 1 89 ? -38.290 25.120 52.451 1.00 33.09 89 VAL A N 1
ATOM 684 C CA . VAL A 1 89 ? -39.282 25.180 53.542 1.00 33.09 89 VAL A CA 1
ATOM 685 C C . VAL A 1 89 ? -38.675 24.471 54.752 1.00 33.09 89 VAL A C 1
ATOM 687 O O . VAL A 1 89 ? -38.675 23.249 54.872 1.00 33.09 89 VAL A O 1
ATOM 690 N N . ALA A 1 90 ? -38.160 25.273 55.682 1.00 32.66 90 ALA A N 1
ATOM 691 C CA . ALA A 1 90 ? -37.867 24.839 57.034 1.00 32.66 90 ALA A CA 1
ATOM 692 C C . ALA A 1 90 ? -38.876 25.487 57.993 1.00 32.66 90 ALA A C 1
ATOM 694 O O . ALA A 1 90 ? -38.871 26.701 58.171 1.00 32.66 90 ALA A O 1
ATOM 695 N N . LYS A 1 91 ? -39.628 24.607 58.667 1.00 35.19 91 LYS A N 1
ATOM 696 C CA . LYS A 1 91 ? -40.179 24.712 60.031 1.00 35.19 91 LYS A CA 1
ATOM 697 C C . LYS A 1 91 ? -41.435 25.565 60.256 1.00 35.19 91 LYS A C 1
ATOM 699 O O . LYS A 1 91 ? -41.362 26.784 60.308 1.00 35.19 91 LYS A O 1
ATOM 704 N N . GLN A 1 92 ? -42.504 24.881 60.675 1.00 31.52 92 GLN A N 1
ATOM 705 C CA . GLN A 1 92 ? -43.174 25.161 61.952 1.00 31.52 92 GLN A CA 1
ATOM 706 C C . GLN A 1 92 ? -43.767 23.869 62.557 1.00 31.52 92 GLN A C 1
ATOM 708 O O . GLN A 1 92 ? -44.335 23.037 61.858 1.00 31.52 92 GLN A O 1
ATOM 713 N N . ASN A 1 93 ? -43.533 23.708 63.862 1.00 30.14 93 ASN A N 1
ATOM 714 C CA . ASN A 1 93 ? -43.981 22.636 64.762 1.00 30.14 93 ASN A CA 1
ATOM 715 C C . ASN A 1 93 ? -45.507 22.670 65.008 1.00 30.14 93 ASN A C 1
ATOM 717 O O . ASN A 1 93 ? -46.110 23.726 64.847 1.00 30.14 93 ASN A O 1
ATOM 721 N N . ILE A 1 94 ? -46.088 21.589 65.559 1.00 32.72 94 ILE A N 1
ATOM 722 C CA . ILE A 1 94 ? -46.550 21.454 66.971 1.00 32.72 94 ILE A CA 1
ATOM 723 C C . ILE A 1 94 ? -47.356 20.136 67.148 1.00 32.72 94 ILE A C 1
ATOM 725 O O . ILE A 1 94 ? -48.225 19.828 66.345 1.00 32.72 94 ILE A O 1
ATOM 729 N N . ALA A 1 95 ? -46.992 19.391 68.210 1.00 29.69 95 ALA A N 1
ATOM 730 C CA . ALA A 1 95 ? -47.689 18.381 69.045 1.00 29.69 95 ALA A CA 1
ATOM 731 C C . ALA A 1 95 ? -49.046 17.790 68.577 1.00 29.69 95 ALA A C 1
ATOM 733 O O . ALA A 1 95 ? -49.941 18.512 68.170 1.00 29.69 95 ALA A O 1
ATOM 734 N N . SER A 1 96 ? -49.375 16.504 68.759 1.00 31.89 96 SER A N 1
ATOM 735 C CA . SER A 1 96 ? -49.593 15.805 70.049 1.00 31.89 96 SER A CA 1
ATOM 736 C C . SER A 1 96 ? -50.193 14.403 69.748 1.00 31.89 96 SER A C 1
ATOM 738 O O . SER A 1 96 ? -50.954 14.248 68.803 1.00 31.89 96 SER A O 1
ATOM 740 N N . SER A 1 97 ? -49.662 13.325 70.341 1.00 32.16 97 SER A N 1
ATOM 741 C CA . SER A 1 97 ? -50.250 12.501 71.426 1.00 32.16 97 SER A CA 1
ATOM 742 C C . SER A 1 97 ? -50.982 11.199 71.016 1.00 32.16 97 SER A C 1
ATOM 744 O O . SER A 1 97 ? -52.119 11.228 70.571 1.00 32.16 97 SER A O 1
ATOM 746 N N . ALA A 1 98 ? -50.326 10.079 71.353 1.00 28.28 98 ALA A N 1
ATOM 747 C CA . ALA A 1 98 ? -50.812 8.965 72.188 1.00 28.28 98 ALA A CA 1
ATOM 748 C C . ALA A 1 98 ? -51.793 7.868 71.682 1.00 28.28 98 ALA A C 1
ATOM 750 O O . ALA A 1 98 ? -52.861 8.112 71.134 1.00 28.28 98 ALA A O 1
ATOM 751 N N . SER A 1 99 ? -51.443 6.654 72.149 1.00 28.70 99 SER A N 1
ATOM 752 C CA . SER A 1 99 ? -52.203 5.396 72.324 1.00 28.70 99 SER A CA 1
ATOM 753 C C . SER A 1 99 ? -52.407 4.489 71.102 1.00 28.70 99 SER A C 1
ATOM 755 O O . SER A 1 99 ? -52.534 4.977 69.992 1.00 28.70 99 SER A O 1
ATOM 757 N N . SER A 1 100 ? -52.551 3.164 71.195 1.00 26.91 100 SER A N 1
ATOM 758 C CA . SER A 1 100 ? -52.156 2.056 72.095 1.00 26.91 100 SER A CA 1
ATOM 759 C C . SER A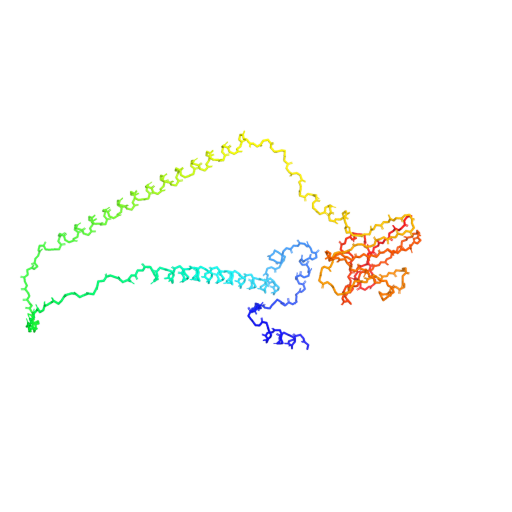 1 100 ? -52.955 0.831 71.594 1.00 26.91 100 SER A C 1
ATOM 761 O O . SER A 1 100 ? -54.079 1.006 71.136 1.00 26.91 100 SER A O 1
ATOM 763 N N . GLY A 1 101 ? -52.425 -0.390 71.741 1.00 26.20 101 GLY A N 1
ATOM 764 C CA . GLY A 1 101 ? -53.204 -1.647 71.765 1.00 26.20 101 GLY A CA 1
ATOM 765 C C . GLY A 1 101 ? -53.470 -2.304 70.399 1.00 26.20 101 GLY A C 1
ATOM 766 O O . GLY A 1 101 ? -54.123 -1.732 69.542 1.00 26.20 101 GLY A O 1
ATOM 767 N N . GLN A 1 102 ? -52.820 -3.420 70.056 1.00 26.73 102 GLN A N 1
ATOM 768 C CA . GLN A 1 102 ? -53.127 -4.826 70.401 1.00 26.73 102 GLN A CA 1
ATOM 769 C C . GLN A 1 102 ? -54.269 -5.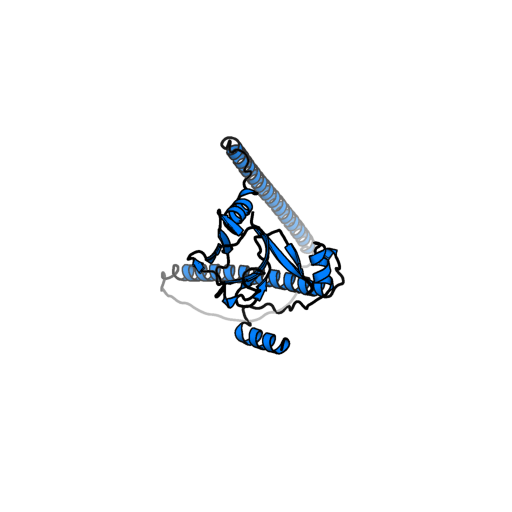507 69.609 1.00 26.73 102 GLN A C 1
ATOM 771 O O . GLN A 1 102 ? -55.430 -5.143 69.721 1.00 26.73 102 GLN A O 1
ATOM 776 N N . ALA A 1 103 ? -53.865 -6.616 68.971 1.00 26.42 103 ALA A N 1
ATOM 777 C CA . ALA A 1 103 ? -54.532 -7.925 68.881 1.00 26.42 103 ALA A CA 1
ATOM 778 C C . ALA A 1 103 ? -55.694 -8.181 67.882 1.00 26.42 103 ALA A C 1
ATOM 780 O O . ALA A 1 103 ? -56.762 -7.587 67.921 1.00 26.42 103 ALA A O 1
ATOM 781 N N . LEU A 1 104 ? -55.464 -9.211 67.053 1.00 32.44 104 LEU A N 1
ATOM 782 C CA . LEU A 1 104 ? -56.432 -10.164 66.463 1.00 32.44 104 LEU A CA 1
ATOM 783 C C . LEU A 1 104 ? -57.170 -10.943 67.586 1.00 32.44 104 LEU A C 1
ATOM 785 O O . LEU A 1 104 ? -56.543 -11.086 68.641 1.00 32.44 104 LEU A O 1
ATOM 789 N N . PRO A 1 105 ? -58.392 -11.534 67.412 1.00 44.50 105 PRO A N 1
ATOM 790 C CA . PRO A 1 105 ? -58.650 -12.611 66.424 1.00 44.50 105 PRO A CA 1
ATOM 791 C C . PRO A 1 105 ? -60.118 -12.871 65.931 1.00 44.50 105 PRO A C 1
ATOM 793 O O . PRO A 1 105 ? -61.081 -12.284 66.400 1.00 44.50 105 PRO A O 1
ATOM 796 N N . ALA A 1 106 ? -60.237 -13.845 65.006 1.00 29.38 106 ALA A N 1
ATOM 797 C CA . ALA A 1 106 ? -61.274 -14.900 64.853 1.00 29.38 106 ALA A CA 1
ATOM 798 C C . ALA A 1 106 ? -62.755 -14.636 64.405 1.00 29.38 106 ALA A C 1
ATOM 800 O O . ALA A 1 106 ? -63.583 -14.138 65.152 1.00 29.38 106 ALA A O 1
ATOM 801 N N . THR A 1 107 ? -63.095 -15.245 63.246 1.00 30.48 107 THR A N 1
ATOM 802 C CA . THR A 1 107 ? -64.206 -16.219 63.003 1.00 30.48 107 THR A CA 1
ATOM 803 C C . THR A 1 107 ? -65.666 -15.778 62.691 1.00 30.48 107 THR A C 1
ATOM 805 O O . THR A 1 107 ? -66.478 -15.547 63.572 1.00 30.48 107 THR A O 1
ATOM 808 N N . ALA A 1 108 ? -66.007 -15.945 61.397 1.00 29.16 108 ALA A N 1
ATOM 809 C CA . ALA A 1 108 ? -67.164 -16.646 60.788 1.00 29.16 108 ALA A CA 1
ATOM 810 C C . ALA A 1 108 ? -68.569 -16.020 60.571 1.00 29.16 108 ALA A C 1
ATOM 812 O O . ALA A 1 108 ? -69.229 -15.508 61.464 1.00 29.16 108 ALA A O 1
ATOM 813 N N . LYS A 1 109 ? -69.058 -16.357 59.358 1.00 33.25 109 LYS A N 1
ATOM 814 C CA . LYS A 1 109 ? -70.433 -16.431 58.812 1.00 33.25 109 LYS A CA 1
ATOM 815 C C . LYS A 1 109 ? -71.033 -15.165 58.185 1.00 33.25 109 LYS A C 1
ATOM 817 O O . LYS A 1 109 ? -71.772 -14.441 58.830 1.00 33.25 109 LYS A O 1
ATOM 822 N N . GLN A 1 110 ? -70.854 -15.044 56.863 1.00 37.44 110 GLN A N 1
ATOM 823 C CA . GLN A 1 110 ? -71.958 -14.914 55.889 1.00 37.44 110 GLN A CA 1
ATOM 824 C C . GLN A 1 110 ? -71.429 -15.068 54.446 1.00 37.44 110 GLN A C 1
ATOM 826 O O . GLN A 1 110 ? -71.272 -14.128 53.675 1.00 37.44 110 GLN A O 1
ATOM 831 N N . THR A 1 111 ? -71.130 -16.312 54.080 1.00 41.69 111 THR A N 1
ATOM 832 C CA . THR A 1 111 ? -71.150 -16.804 52.692 1.00 41.69 111 THR A CA 1
ATOM 833 C C . THR A 1 111 ? -72.639 -17.019 52.375 1.00 41.69 111 THR A C 1
ATOM 835 O O . THR A 1 111 ? -73.330 -17.604 53.203 1.00 41.69 111 THR A O 1
ATOM 838 N N . ILE A 1 112 ? -73.245 -16.429 51.336 1.00 40.53 112 ILE A N 1
ATOM 839 C CA . ILE A 1 112 ? -73.472 -17.095 50.032 1.00 40.53 112 ILE A CA 1
ATOM 840 C C . ILE A 1 112 ? -73.732 -16.086 48.875 1.00 40.53 112 ILE A C 1
ATOM 842 O O . ILE A 1 112 ? -73.798 -16.500 47.727 1.00 40.53 112 ILE A O 1
ATOM 846 N N . VAL A 1 113 ? -73.777 -14.759 49.075 1.00 42.31 113 VAL A N 1
ATOM 847 C CA . VAL A 1 113 ? -74.149 -13.823 47.970 1.00 42.31 113 VAL A CA 1
ATOM 848 C C . VAL A 1 113 ? -72.952 -13.124 47.283 1.00 42.31 113 VAL A C 1
ATOM 850 O O . VAL A 1 113 ? -73.095 -12.507 46.234 1.00 42.31 113 VAL A O 1
ATOM 853 N N . ALA A 1 114 ? -71.727 -13.264 47.803 1.00 41.47 114 ALA A N 1
ATOM 854 C CA . ALA A 1 114 ? -70.558 -12.499 47.332 1.00 41.47 114 ALA A CA 1
ATOM 855 C C . ALA A 1 114 ? -69.740 -13.144 46.185 1.00 41.47 114 ALA A C 1
ATOM 857 O O . ALA A 1 114 ? -68.788 -12.535 45.695 1.00 41.47 114 ALA A O 1
ATOM 858 N N . ALA A 1 115 ? -70.071 -14.369 45.756 1.00 41.78 115 ALA A N 1
ATOM 859 C CA . ALA A 1 115 ? -69.312 -15.080 44.717 1.00 41.78 115 ALA A CA 1
ATOM 860 C C . ALA A 1 115 ? -69.790 -14.761 43.289 1.00 41.78 115 ALA A C 1
ATOM 862 O O . ALA A 1 115 ? -68.966 -14.695 42.379 1.00 41.78 115 ALA A O 1
ATOM 863 N N . ALA A 1 116 ? -71.087 -14.486 43.105 1.00 38.88 116 ALA A N 1
ATOM 864 C CA . ALA A 1 116 ? -71.638 -14.126 41.800 1.00 38.88 116 ALA A CA 1
ATOM 865 C C . ALA A 1 116 ? -71.203 -12.715 41.367 1.00 38.88 116 ALA A C 1
ATOM 867 O O . ALA A 1 116 ? -70.801 -12.537 40.225 1.00 38.88 116 ALA A O 1
ATOM 868 N N . ASN A 1 117 ? -71.161 -11.739 42.286 1.00 49.34 117 ASN A N 1
ATOM 869 C CA . ASN A 1 117 ? -70.820 -10.349 41.944 1.00 49.34 117 ASN A CA 1
ATOM 870 C C . ASN A 1 117 ? -69.318 -10.110 41.676 1.00 49.34 117 ASN A C 1
ATOM 872 O O . ASN A 1 117 ? -68.961 -9.234 40.896 1.00 49.34 117 ASN A O 1
ATOM 876 N N . LYS A 1 118 ? -68.418 -10.926 42.251 1.00 46.56 118 LYS A N 1
ATOM 877 C CA . LYS A 1 118 ? -66.962 -10.815 42.014 1.00 46.56 118 LYS A CA 1
ATOM 878 C C . LYS A 1 118 ? -66.511 -11.351 40.652 1.00 46.56 118 LYS A C 1
ATOM 880 O O . LYS A 1 118 ? -65.450 -10.956 40.165 1.00 46.56 118 LYS A O 1
ATOM 885 N N . GLN A 1 119 ? -67.268 -12.267 40.044 1.00 44.72 119 GLN A N 1
ATOM 886 C CA . GLN A 1 119 ? -66.979 -12.768 38.694 1.00 44.72 119 GLN A CA 1
ATOM 887 C C . GLN A 1 119 ? -67.477 -11.806 37.608 1.00 44.72 119 GLN A C 1
ATOM 889 O O . GLN A 1 119 ? -66.806 -11.660 36.582 1.00 44.72 119 GLN A O 1
ATOM 894 N N . THR A 1 120 ? -68.584 -11.099 37.849 1.00 46.88 120 THR A N 1
ATOM 895 C CA . THR A 1 120 ? -69.111 -10.072 36.940 1.00 46.88 120 THR A CA 1
ATOM 896 C C . THR A 1 120 ? -68.175 -8.864 36.860 1.00 46.88 120 THR A C 1
ATOM 898 O O . THR A 1 120 ? -67.780 -8.487 35.761 1.00 46.88 120 THR A O 1
ATOM 901 N N . GLU A 1 121 ? -67.693 -8.346 37.997 1.00 50.91 121 GLU A N 1
ATOM 902 C CA . GLU A 1 121 ? -66.755 -7.207 38.034 1.00 50.91 121 GLU A CA 1
ATOM 903 C C . GLU A 1 121 ? -65.401 -7.524 37.373 1.00 50.91 121 GLU A C 1
ATOM 905 O O . GLU A 1 121 ? -64.904 -6.738 36.571 1.00 50.91 121 GLU A O 1
ATOM 910 N N . LYS A 1 122 ? -64.812 -8.709 37.611 1.00 50.59 122 LYS A N 1
ATOM 911 C CA . LYS A 1 122 ? -63.546 -9.110 36.954 1.00 50.59 122 LYS A CA 1
ATOM 912 C C . LYS A 1 122 ? -63.666 -9.251 35.435 1.00 50.59 122 LYS A C 1
ATOM 914 O O . LYS A 1 122 ? -62.684 -9.039 34.723 1.00 50.59 122 LYS A O 1
ATOM 919 N N . THR A 1 123 ? -64.838 -9.647 34.947 1.00 53.59 123 THR A N 1
ATOM 920 C CA . THR A 1 123 ? -65.106 -9.791 33.509 1.00 53.59 123 THR A CA 1
ATOM 921 C C . THR A 1 123 ? -65.365 -8.430 32.865 1.00 53.59 123 THR A C 1
ATOM 923 O O . THR A 1 123 ? -64.933 -8.194 31.739 1.00 53.59 123 THR A O 1
ATOM 926 N N . GLN A 1 124 ? -66.001 -7.516 33.598 1.00 60.19 124 GLN A N 1
ATOM 927 C CA . GLN A 1 124 ? -66.296 -6.160 33.146 1.00 60.19 124 GLN A CA 1
ATOM 928 C C . GLN A 1 124 ? -65.038 -5.282 33.096 1.00 60.19 124 GLN A C 1
ATOM 930 O O . GLN A 1 124 ? -64.756 -4.701 32.055 1.00 60.19 124 GLN A O 1
ATOM 935 N N . VAL A 1 125 ? -64.191 -5.335 34.129 1.00 63.59 125 VAL A N 1
ATOM 936 C CA . VAL A 1 125 ? -62.889 -4.640 34.154 1.00 63.59 125 VAL A CA 1
ATOM 937 C C . VAL A 1 125 ? -61.959 -5.139 33.041 1.00 63.59 125 VAL A C 1
ATOM 939 O O . VAL A 1 125 ? -61.238 -4.356 32.433 1.00 63.59 125 VAL A O 1
ATOM 942 N N . ARG A 1 126 ? -61.980 -6.440 32.709 1.00 63.97 126 ARG A N 1
ATOM 943 C CA . ARG A 1 126 ? -61.212 -6.962 31.563 1.00 63.97 126 ARG A CA 1
ATOM 944 C C . ARG A 1 126 ? -61.733 -6.446 30.224 1.00 63.97 126 ARG A C 1
ATOM 946 O O . ARG A 1 126 ? -60.915 -6.152 29.362 1.00 63.97 126 ARG A O 1
ATOM 953 N N . LYS A 1 127 ? -63.054 -6.341 30.047 1.00 66.50 127 LYS A N 1
ATOM 954 C CA . LYS A 1 127 ? -63.641 -5.769 28.826 1.00 66.50 127 LYS A CA 1
ATOM 955 C C . LYS A 1 127 ? -63.293 -4.290 28.678 1.00 66.50 127 LYS A C 1
ATOM 957 O O . LYS A 1 127 ? -62.905 -3.889 27.593 1.00 66.50 127 LYS A O 1
ATOM 962 N N . GLU A 1 128 ? -63.344 -3.525 29.765 1.00 70.75 128 GLU A N 1
ATOM 963 C CA . GLU A 1 128 ? -62.954 -2.111 29.765 1.00 70.75 128 GLU A CA 1
ATOM 964 C C . GLU A 1 128 ? -61.462 -1.924 29.457 1.00 70.75 128 GLU A C 1
ATOM 966 O O . GLU A 1 128 ? -61.114 -1.078 28.644 1.00 70.75 128 GLU A O 1
ATOM 971 N N . ILE A 1 129 ? -60.573 -2.750 30.021 1.00 69.00 129 ILE A N 1
ATOM 972 C CA . ILE A 1 129 ? -59.133 -2.688 29.715 1.00 69.00 129 ILE A CA 1
ATOM 973 C C . ILE A 1 129 ? -58.856 -3.031 28.247 1.00 69.00 129 ILE A C 1
ATOM 975 O O . ILE A 1 129 ? -58.034 -2.369 27.621 1.00 69.00 129 ILE A O 1
ATOM 979 N N . VAL A 1 130 ? -59.523 -4.051 27.698 1.00 71.12 130 VAL A N 1
ATOM 980 C CA . VAL A 1 130 ? -59.379 -4.411 26.278 1.00 71.12 130 VAL A CA 1
ATOM 981 C C . VAL A 1 130 ? -59.865 -3.269 25.389 1.00 71.12 130 VAL A C 1
ATOM 983 O O . VAL A 1 130 ? -59.156 -2.884 24.471 1.00 71.12 130 VAL A O 1
ATOM 986 N N . GLN A 1 131 ? -60.996 -2.655 25.730 1.00 72.62 131 GLN A N 1
ATOM 987 C CA . GLN A 1 131 ? -61.549 -1.538 24.973 1.00 72.62 131 GLN A CA 1
ATOM 988 C C . GLN A 1 131 ? -60.639 -0.299 25.010 1.00 72.62 131 GLN A C 1
ATOM 990 O O . GLN A 1 131 ? -60.365 0.289 23.974 1.00 72.62 131 GLN A O 1
ATOM 995 N N . VAL A 1 132 ? -60.062 0.032 26.169 1.00 78.44 132 VAL A N 1
ATOM 996 C CA . VAL A 1 132 ? -59.084 1.128 26.295 1.00 78.44 132 VAL A CA 1
ATOM 997 C C . VAL A 1 132 ? -57.785 0.832 25.534 1.00 78.44 132 VAL A C 1
ATOM 999 O O . VAL A 1 132 ? -57.129 1.751 25.045 1.00 78.44 132 VAL A O 1
ATOM 1002 N N . LEU A 1 133 ? -57.363 -0.431 25.444 1.00 70.94 133 LEU A N 1
ATOM 1003 C CA . LEU A 1 133 ? -56.185 -0.818 24.662 1.00 70.94 133 LEU A CA 1
ATOM 1004 C C . LEU A 1 133 ? -56.444 -0.700 23.157 1.00 70.94 133 LEU A C 1
ATOM 1006 O O . LEU A 1 133 ? -55.562 -0.212 22.453 1.00 70.94 133 LEU A O 1
ATOM 1010 N N . ASP A 1 134 ? -57.635 -1.084 22.696 1.00 72.94 134 ASP A N 1
ATOM 1011 C CA . ASP A 1 134 ? -58.055 -0.926 21.301 1.00 72.94 134 ASP A CA 1
ATOM 1012 C C . ASP A 1 134 ? -58.164 0.564 20.928 1.00 72.94 134 ASP A C 1
ATOM 1014 O O . ASP A 1 134 ? -57.569 0.990 19.941 1.00 72.94 134 ASP A O 1
ATOM 1018 N N . ASP A 1 135 ? -58.776 1.391 21.784 1.00 74.44 135 ASP A N 1
ATOM 1019 C CA . ASP A 1 135 ? -58.880 2.843 21.570 1.00 74.44 135 ASP A CA 1
ATOM 1020 C C . ASP A 1 135 ? -57.494 3.519 21.499 1.00 74.44 135 ASP A C 1
ATOM 1022 O O . ASP A 1 135 ? -57.242 4.398 20.669 1.00 74.44 135 ASP A O 1
ATOM 1026 N N . ASN A 1 136 ? -56.556 3.096 22.354 1.00 77.62 136 ASN A N 1
ATOM 1027 C CA . ASN A 1 136 ? -55.181 3.599 22.319 1.00 77.62 136 ASN A CA 1
ATOM 1028 C C . ASN A 1 136 ? -54.419 3.118 21.076 1.00 77.62 136 ASN A C 1
ATOM 1030 O O . ASN A 1 136 ? -53.597 3.863 20.539 1.00 77.62 136 ASN A O 1
ATOM 1034 N N . LEU A 1 137 ? -54.671 1.892 20.613 1.00 74.81 137 LEU A N 1
ATOM 1035 C CA . LEU A 1 137 ? -54.059 1.357 19.399 1.00 74.81 137 LEU A CA 1
ATOM 1036 C C . LEU A 1 137 ? -54.547 2.118 18.161 1.00 74.81 137 LEU A C 1
ATOM 1038 O O . LEU A 1 137 ? -53.733 2.489 17.312 1.00 74.81 137 LEU A O 1
ATOM 1042 N N . ASP A 1 138 ? -55.840 2.431 18.106 1.00 76.50 138 ASP A N 1
ATOM 1043 C CA . ASP A 1 138 ? -56.440 3.231 17.042 1.00 76.50 138 ASP A CA 1
ATOM 1044 C C . ASP A 1 138 ? -55.894 4.664 17.048 1.00 76.50 138 ASP A C 1
ATOM 1046 O O . ASP A 1 138 ? -55.509 5.186 15.994 1.00 76.50 138 ASP A O 1
ATOM 1050 N N . LEU A 1 139 ? -55.728 5.271 18.228 1.00 79.94 139 LEU A N 1
ATOM 1051 C CA . LEU A 1 139 ? -55.120 6.597 18.373 1.00 79.94 139 LEU A CA 1
ATOM 1052 C C . LEU A 1 139 ? -53.661 6.626 17.881 1.00 79.94 139 LEU A C 1
ATOM 1054 O O . LEU A 1 139 ? -53.265 7.537 17.148 1.00 79.94 139 LEU A O 1
ATOM 1058 N N . ILE A 1 140 ? -52.861 5.614 18.236 1.00 79.38 140 ILE A N 1
ATOM 1059 C CA . ILE A 1 140 ? -51.464 5.490 17.789 1.00 79.38 140 ILE A CA 1
ATOM 1060 C C . ILE A 1 140 ? -51.400 5.247 16.279 1.00 79.38 140 ILE A C 1
ATOM 1062 O O . ILE A 1 140 ? -50.558 5.836 15.600 1.00 79.38 140 ILE A O 1
ATOM 1066 N N . SER A 1 141 ? -52.291 4.411 15.740 1.00 77.31 141 SER A N 1
ATOM 1067 C CA . SER A 1 141 ? -52.336 4.125 14.304 1.00 77.31 141 SER A CA 1
ATOM 1068 C C . SER A 1 141 ? -52.668 5.379 13.489 1.00 77.31 141 SER A C 1
ATOM 1070 O O . SER A 1 141 ? -52.013 5.646 12.480 1.00 77.31 141 SER A O 1
ATOM 1072 N N . THR A 1 142 ? -53.598 6.201 13.980 1.00 81.19 142 THR A N 1
ATOM 1073 C CA . THR A 1 142 ? -54.005 7.459 13.345 1.00 81.19 142 THR A CA 1
ATOM 1074 C C . THR A 1 142 ? -52.867 8.478 13.392 1.00 81.19 142 THR A C 1
ATOM 1076 O O . THR A 1 142 ? -52.499 9.044 12.364 1.00 81.19 142 THR A O 1
ATOM 1079 N N . SER A 1 143 ? -52.211 8.629 14.548 1.00 82.75 143 SER A N 1
ATOM 1080 C CA . SER A 1 143 ? -51.040 9.504 14.691 1.00 82.75 143 SER A CA 1
ATOM 1081 C C . SER A 1 143 ? -49.867 9.070 13.795 1.00 82.75 143 SER A C 1
ATOM 1083 O O . SER A 1 143 ? -49.213 9.903 13.165 1.00 82.75 143 SER A O 1
ATOM 1085 N N . ALA A 1 144 ? -49.620 7.762 13.666 1.00 77.44 144 ALA A N 1
ATOM 1086 C CA . ALA A 1 144 ? -48.593 7.230 12.772 1.00 77.44 144 ALA A CA 1
ATOM 1087 C C . ALA A 1 144 ? -48.917 7.489 11.290 1.00 77.44 144 ALA A C 1
ATOM 1089 O O . ALA A 1 144 ? -48.016 7.810 10.510 1.00 77.44 144 ALA A O 1
ATOM 1090 N N . GLN A 1 145 ? -50.191 7.387 10.897 1.00 77.62 145 GLN A N 1
ATOM 1091 C CA . GLN A 1 145 ? -50.648 7.698 9.541 1.00 77.62 145 GLN A CA 1
ATOM 1092 C C . GLN A 1 145 ? -50.537 9.195 9.224 1.00 77.62 145 GLN A C 1
ATOM 1094 O O . GLN A 1 145 ? -50.086 9.545 8.133 1.00 77.62 145 GLN A O 1
ATOM 1099 N N . GLU A 1 146 ? -50.858 10.076 10.173 1.00 79.69 146 GLU A N 1
ATOM 1100 C CA . GLU A 1 146 ? -50.683 11.527 10.028 1.00 79.69 146 GLU A CA 1
ATOM 1101 C C . GLU A 1 146 ? -49.204 11.918 9.879 1.00 79.69 146 GLU A C 1
ATOM 1103 O O . GLU A 1 146 ? -48.854 12.727 9.015 1.00 79.69 146 GLU A O 1
ATOM 1108 N N . LEU A 1 147 ? -48.306 11.296 10.652 1.00 77.00 147 LEU A N 1
ATOM 1109 C CA . LEU A 1 147 ? -46.860 11.497 10.510 1.00 77.00 147 LEU A CA 1
ATOM 1110 C C . LEU A 1 147 ? -46.340 10.987 9.160 1.00 77.00 147 LEU A C 1
ATOM 1112 O O . LEU A 1 147 ? -45.542 11.666 8.512 1.00 77.00 147 LEU A O 1
ATOM 1116 N N . LEU A 1 148 ? -46.813 9.827 8.697 1.00 74.50 148 LEU A N 1
ATOM 1117 C CA . LEU A 1 148 ? -46.474 9.291 7.375 1.00 74.50 148 LEU A CA 1
ATOM 1118 C C . LEU A 1 148 ? -46.966 10.195 6.241 1.00 74.50 148 LEU A C 1
ATOM 1120 O O . LEU A 1 148 ? -46.230 10.409 5.277 1.00 74.50 148 LEU A O 1
ATOM 1124 N N . ALA A 1 149 ? -48.176 10.744 6.354 1.00 77.56 149 ALA A N 1
ATOM 1125 C CA . ALA A 1 149 ? -48.717 11.699 5.393 1.00 77.56 149 ALA A CA 1
ATOM 1126 C C . ALA A 1 149 ? -47.887 12.994 5.370 1.00 77.56 149 ALA A C 1
ATOM 1128 O O . ALA A 1 149 ? -47.449 13.417 4.301 1.00 77.56 149 ALA A O 1
ATOM 1129 N N . SER A 1 150 ? -47.552 13.539 6.545 1.00 76.12 150 SER A N 1
ATOM 1130 C CA . SER A 1 150 ? -46.685 14.716 6.695 1.00 76.12 150 SER A CA 1
ATOM 1131 C C . SER A 1 150 ? -45.295 14.508 6.077 1.00 76.12 150 SER A C 1
ATOM 1133 O O . SER A 1 150 ? -44.800 15.360 5.339 1.00 76.12 150 SER A O 1
ATOM 1135 N N . LEU A 1 151 ? -44.676 13.340 6.281 1.00 73.88 151 LEU A N 1
ATOM 1136 C CA . LEU A 1 151 ? -43.392 12.996 5.659 1.00 73.88 151 LEU A CA 1
ATOM 1137 C C . LEU A 1 151 ? -43.500 12.837 4.136 1.00 73.88 151 LEU A C 1
ATOM 1139 O O . LEU A 1 151 ? -42.579 13.215 3.409 1.00 73.88 151 LEU A O 1
ATOM 1143 N N . LYS A 1 152 ? -44.619 12.306 3.635 1.00 71.94 152 LYS A N 1
ATOM 1144 C CA . LYS A 1 152 ? -44.866 12.132 2.197 1.00 71.94 152 LYS A CA 1
ATOM 1145 C C . LYS A 1 152 ? -45.108 13.470 1.493 1.00 71.94 152 LYS A C 1
ATOM 1147 O O . LYS A 1 152 ? -44.640 13.655 0.370 1.00 71.94 152 LYS A O 1
ATOM 1152 N N . ASP A 1 153 ? -45.747 14.420 2.168 1.00 67.88 153 ASP A N 1
ATOM 1153 C CA . ASP A 1 153 ? -45.906 15.793 1.685 1.00 67.88 153 ASP A CA 1
ATOM 1154 C C . ASP A 1 153 ? -44.588 16.578 1.749 1.00 67.88 153 ASP A C 1
ATOM 1156 O O . ASP A 1 153 ? -44.261 17.300 0.806 1.00 67.88 153 ASP A O 1
ATOM 1160 N N . GLN A 1 154 ? -43.754 16.358 2.774 1.00 59.19 154 GLN A N 1
ATOM 1161 C CA . GLN A 1 154 ? -42.378 16.876 2.816 1.00 59.19 154 GLN A CA 1
ATOM 1162 C C . GLN A 1 154 ? -41.486 16.275 1.714 1.00 59.19 154 GLN A C 1
ATOM 1164 O O . GLN A 1 154 ? -40.636 16.977 1.159 1.00 59.19 154 GLN A O 1
ATOM 1169 N N . ALA A 1 155 ? -41.693 15.005 1.348 1.00 56.12 155 ALA A N 1
ATOM 1170 C CA . ALA A 1 155 ? -41.014 14.368 0.220 1.00 56.12 155 ALA A CA 1
ATOM 1171 C C . ALA A 1 155 ? -41.470 14.957 -1.130 1.00 56.12 155 ALA A C 1
ATOM 1173 O O . ALA A 1 155 ? -40.630 15.300 -1.961 1.00 56.12 155 ALA A O 1
ATOM 1174 N N . LYS A 1 156 ? -42.777 15.196 -1.314 1.00 56.59 156 LYS A N 1
ATOM 1175 C CA . LYS A 1 156 ? -43.334 15.857 -2.511 1.00 56.59 156 LYS A CA 1
ATOM 1176 C C . LYS A 1 156 ? -42.930 17.330 -2.639 1.00 56.59 156 LYS A C 1
ATOM 1178 O O . LYS A 1 156 ? -42.746 17.816 -3.755 1.00 56.59 156 LYS A O 1
ATOM 1183 N N . ALA A 1 157 ? -42.783 18.044 -1.522 1.00 51.25 157 ALA A N 1
ATOM 1184 C CA . ALA A 1 157 ? -42.309 19.428 -1.502 1.00 51.25 157 ALA A CA 1
ATOM 1185 C C . ALA A 1 157 ? -40.807 19.536 -1.833 1.00 51.25 157 ALA A C 1
ATOM 1187 O O . ALA A 1 157 ? -40.396 20.507 -2.467 1.00 51.25 157 ALA A O 1
ATOM 1188 N N . LYS A 1 158 ? -39.994 18.523 -1.488 1.00 49.06 158 LYS A N 1
ATOM 1189 C CA . LYS A 1 158 ? -38.583 18.427 -1.911 1.00 49.06 158 LYS A CA 1
ATOM 1190 C C . LYS A 1 158 ? -38.403 18.014 -3.378 1.00 49.06 158 LYS A C 1
ATOM 1192 O O . LYS A 1 158 ? -37.405 18.398 -3.977 1.00 49.06 158 LYS A O 1
ATOM 1197 N N . GLU A 1 159 ? -39.358 17.306 -3.981 1.00 45.84 159 GLU A N 1
ATOM 1198 C CA . GLU A 1 159 ? -39.287 16.898 -5.397 1.00 45.84 159 GLU A CA 1
ATOM 1199 C C . GLU A 1 159 ? -39.587 18.022 -6.409 1.00 45.84 159 GLU A C 1
ATOM 1201 O O . GLU A 1 159 ? -39.181 17.913 -7.564 1.00 45.84 159 GLU A O 1
ATOM 1206 N N . LYS A 1 160 ? -40.250 19.125 -6.022 1.00 48.03 160 LYS A N 1
ATOM 1207 C CA . LYS A 1 160 ? -40.595 20.217 -6.965 1.00 48.03 160 LYS A CA 1
ATOM 1208 C C . LYS A 1 160 ? -39.619 21.399 -7.006 1.00 48.03 160 LYS A C 1
ATOM 1210 O O . LYS A 1 160 ? -39.760 22.250 -7.880 1.00 48.03 160 LYS A O 1
ATOM 1215 N N . THR A 1 161 ? -38.584 21.406 -6.166 1.00 46.94 161 THR A N 1
ATOM 1216 C CA . THR A 1 161 ? -37.508 22.413 -6.209 1.00 46.94 161 THR A CA 1
ATOM 1217 C C . THR A 1 161 ? -36.143 21.745 -6.073 1.00 46.94 161 THR A C 1
ATOM 1219 O O . THR A 1 161 ? -35.401 21.999 -5.133 1.00 46.94 161 THR A O 1
ATOM 1222 N N . ALA A 1 162 ? -35.804 20.858 -7.004 1.00 44.31 162 ALA A N 1
ATOM 1223 C CA . ALA A 1 162 ? -34.425 20.428 -7.218 1.00 44.31 162 ALA A CA 1
ATOM 1224 C C . ALA A 1 162 ? -34.296 19.795 -8.606 1.00 44.31 162 ALA A C 1
ATOM 1226 O O . ALA A 1 162 ? -34.192 18.581 -8.756 1.00 44.31 162 ALA A O 1
ATOM 1227 N N . VAL A 1 163 ? -34.254 20.634 -9.643 1.00 47.69 163 VAL A N 1
ATOM 1228 C CA . VAL A 1 163 ? -33.549 20.265 -10.875 1.00 47.69 163 VAL A CA 1
ATOM 1229 C C . VAL A 1 163 ? -32.063 20.210 -10.514 1.00 47.69 163 VAL A C 1
ATOM 1231 O O . VAL A 1 163 ? -31.328 21.178 -10.680 1.00 47.69 163 VAL A O 1
ATOM 1234 N N . ILE A 1 164 ? -31.629 19.091 -9.943 1.00 44.12 164 ILE A N 1
ATOM 1235 C CA . ILE A 1 164 ? -30.219 18.751 -9.792 1.00 44.12 164 ILE A CA 1
ATOM 1236 C C . ILE A 1 164 ? -29.991 17.568 -10.721 1.00 44.12 164 ILE A C 1
ATOM 1238 O O . ILE A 1 164 ? -30.576 16.499 -10.555 1.00 44.12 164 ILE A O 1
ATOM 1242 N N . LYS A 1 165 ? -29.174 17.809 -11.748 1.00 41.16 165 LYS A N 1
ATOM 1243 C CA . LYS A 1 165 ? -28.694 16.789 -12.681 1.00 41.16 165 LYS A CA 1
ATOM 1244 C C . LYS A 1 165 ? -28.103 15.611 -11.886 1.00 41.16 165 LYS A C 1
ATOM 1246 O O . LYS A 1 165 ? -27.408 15.862 -10.899 1.00 41.16 165 LYS A O 1
ATOM 1251 N N . PRO A 1 166 ? -28.363 14.354 -12.282 1.00 41.34 166 PRO A N 1
ATOM 1252 C CA . PRO A 1 166 ? -27.883 13.192 -11.550 1.00 41.34 166 PRO A CA 1
ATOM 1253 C C . PRO A 1 166 ? -26.355 13.206 -11.420 1.00 41.34 166 PRO A C 1
ATOM 1255 O O . PRO A 1 166 ? -25.620 13.473 -12.367 1.00 41.34 166 PRO A O 1
ATOM 1258 N N . ILE A 1 167 ? -25.908 12.948 -10.194 1.00 46.75 167 ILE A N 1
ATOM 1259 C CA . ILE A 1 167 ? -24.516 12.879 -9.765 1.00 46.75 167 ILE A CA 1
ATOM 1260 C C . ILE A 1 167 ? -23.880 11.615 -10.363 1.00 46.75 167 ILE A C 1
ATOM 1262 O O . ILE A 1 167 ? -24.126 10.508 -9.891 1.00 46.75 167 ILE A O 1
ATOM 1266 N N . GLU A 1 168 ? -23.015 11.795 -11.361 1.00 48.09 168 GLU A N 1
ATOM 1267 C CA . GLU A 1 168 ? -22.091 10.778 -11.896 1.00 48.09 168 GLU A CA 1
ATOM 1268 C C . GLU A 1 168 ? -20.789 10.654 -11.063 1.00 48.09 168 GLU A C 1
ATOM 1270 O O . GLU A 1 168 ? -19.807 10.062 -11.491 1.00 48.09 168 GLU A O 1
ATOM 1275 N N . ALA A 1 169 ? -20.749 11.168 -9.831 1.00 49.59 169 ALA A N 1
ATOM 1276 C CA . ALA A 1 169 ? -19.498 11.373 -9.088 1.00 49.59 169 ALA A CA 1
ATOM 1277 C C . ALA A 1 169 ? -18.975 10.168 -8.274 1.00 49.59 169 ALA A C 1
ATOM 1279 O O . ALA A 1 169 ? -18.156 10.354 -7.376 1.00 49.59 169 ALA A O 1
ATOM 1280 N N . LYS A 1 170 ? -19.410 8.927 -8.542 1.00 45.62 170 LYS A N 1
ATOM 1281 C CA . LYS A 1 170 ? -18.772 7.740 -7.922 1.00 45.62 170 LYS A CA 1
ATOM 1282 C C . LYS A 1 170 ? -17.570 7.207 -8.702 1.00 45.62 170 LYS A C 1
ATOM 1284 O O . LYS A 1 170 ? -16.799 6.451 -8.131 1.00 45.62 170 LYS A O 1
ATOM 1289 N N . LYS A 1 171 ? -17.369 7.621 -9.957 1.00 50.09 171 LYS A N 1
ATOM 1290 C CA . LYS A 1 171 ? -16.127 7.330 -10.696 1.00 50.09 171 LYS A CA 1
ATOM 1291 C C . LYS A 1 171 ? -15.031 8.375 -10.460 1.00 50.09 171 LYS A C 1
ATOM 1293 O O . LYS A 1 171 ? -13.869 8.068 -10.671 1.00 50.09 171 LYS A O 1
ATOM 1298 N N . ASP A 1 172 ? -15.369 9.568 -9.968 1.00 57.66 172 ASP A N 1
ATOM 1299 C CA . ASP A 1 172 ? -14.433 10.698 -9.965 1.00 57.66 172 ASP A CA 1
ATOM 1300 C C . ASP A 1 172 ? -13.423 10.710 -8.816 1.00 57.66 172 ASP A C 1
ATOM 1302 O O . ASP A 1 172 ? -12.345 11.260 -8.998 1.00 57.66 172 ASP A O 1
ATOM 1306 N N . ILE A 1 173 ? -13.723 10.165 -7.632 1.00 61.28 173 ILE A N 1
ATOM 1307 C CA . ILE A 1 173 ? -12.780 10.249 -6.497 1.00 61.28 173 ILE A CA 1
ATOM 1308 C C . ILE A 1 173 ? -11.592 9.315 -6.726 1.00 61.28 173 ILE A C 1
ATOM 1310 O O . ILE A 1 173 ? -10.454 9.762 -6.623 1.00 61.28 173 ILE A O 1
ATOM 1314 N N . ASP A 1 174 ? -11.848 8.064 -7.110 1.00 57.50 174 ASP A N 1
ATOM 1315 C CA . ASP A 1 174 ? -10.794 7.084 -7.393 1.00 57.50 174 ASP A CA 1
ATOM 1316 C C . ASP A 1 174 ? -9.991 7.466 -8.646 1.00 57.50 174 ASP A C 1
ATOM 1318 O O . ASP A 1 174 ? -8.764 7.363 -8.645 1.00 57.50 174 ASP A O 1
ATOM 1322 N N . SER A 1 175 ? -10.651 8.007 -9.684 1.00 56.44 175 SER A N 1
ATOM 1323 C CA . SER A 1 175 ? -9.945 8.549 -10.855 1.00 56.44 175 SER A CA 1
ATOM 1324 C C . SER A 1 175 ? -9.102 9.772 -10.498 1.00 56.44 175 SER A C 1
ATOM 1326 O O . SER A 1 175 ? -7.958 9.844 -10.925 1.00 56.44 175 SER A O 1
ATOM 1328 N N . LYS A 1 176 ? -9.598 10.690 -9.654 1.00 61.97 176 LYS A N 1
ATOM 1329 C CA . LYS A 1 176 ? -8.809 11.831 -9.152 1.00 61.97 176 LYS A CA 1
ATOM 1330 C C . LYS A 1 176 ? -7.637 11.391 -8.274 1.00 61.97 176 LYS A C 1
ATOM 1332 O O . LYS A 1 176 ? -6.617 12.075 -8.241 1.00 61.97 176 LYS A O 1
ATOM 1337 N N . LEU A 1 177 ? -7.773 10.269 -7.563 1.00 64.38 177 LEU A N 1
ATOM 1338 C CA . LEU A 1 177 ? -6.714 9.692 -6.738 1.00 64.38 177 LEU A CA 1
ATOM 1339 C C . LEU A 1 177 ? -5.605 9.098 -7.618 1.00 64.38 177 LEU A C 1
ATOM 1341 O O . LEU A 1 177 ? -4.439 9.437 -7.430 1.00 64.38 177 LEU A O 1
ATOM 1345 N N . ASN A 1 178 ? -5.955 8.306 -8.634 1.00 58.34 178 ASN A N 1
ATOM 1346 C CA . ASN A 1 178 ? -4.996 7.810 -9.634 1.00 58.34 178 ASN A CA 1
ATOM 1347 C C . ASN A 1 178 ? -4.392 8.947 -10.478 1.00 58.34 178 ASN A C 1
ATOM 1349 O O . ASN A 1 178 ? -3.219 8.918 -10.842 1.00 58.34 178 ASN A O 1
ATOM 1353 N N . ASP A 1 179 ? -5.154 10.014 -10.722 1.00 59.88 179 ASP A N 1
ATOM 1354 C CA . ASP A 1 179 ? -4.657 11.227 -11.372 1.00 59.88 179 ASP A CA 1
ATOM 1355 C C . ASP A 1 179 ? -3.713 12.040 -10.486 1.00 59.88 179 ASP A C 1
ATOM 1357 O O . ASP A 1 179 ? -3.100 12.982 -10.992 1.00 59.88 179 ASP A O 1
ATOM 1361 N N . PHE A 1 180 ? -3.494 11.661 -9.224 1.00 71.00 180 PHE A N 1
ATOM 1362 C CA . PHE A 1 180 ? -2.550 12.331 -8.328 1.00 71.00 180 PHE A CA 1
ATOM 1363 C C . PHE A 1 180 ? -1.403 11.425 -7.849 1.00 71.00 180 PHE A C 1
ATOM 1365 O O . PHE A 1 180 ? -0.257 11.878 -7.807 1.00 71.00 180 PHE A O 1
ATOM 1372 N N . TYR A 1 181 ? -1.665 10.144 -7.579 1.00 83.00 181 TYR A N 1
ATOM 1373 C CA . TYR A 1 181 ? -0.684 9.155 -7.109 1.00 83.00 181 TYR A CA 1
ATOM 1374 C C . TYR A 1 181 ? -0.359 8.119 -8.199 1.00 83.00 181 TYR A C 1
ATOM 1376 O O . TYR A 1 181 ? -1.176 7.841 -9.066 1.00 83.00 181 TYR A O 1
ATOM 1384 N N . GLY A 1 182 ? 0.849 7.561 -8.175 1.00 86.31 182 GLY A N 1
ATOM 1385 C CA . GLY A 1 182 ? 1.366 6.601 -9.148 1.00 86.31 182 GLY A CA 1
ATOM 1386 C C . GLY A 1 182 ? 2.616 7.091 -9.871 1.00 86.31 182 GLY A C 1
ATOM 1387 O O . GLY A 1 182 ? 3.325 7.991 -9.409 1.00 86.31 182 GLY A O 1
ATOM 1388 N N . VAL A 1 183 ? 2.900 6.468 -11.013 1.00 89.88 183 VAL A N 1
ATOM 1389 C CA . VAL A 1 183 ? 4.091 6.747 -11.820 1.00 89.88 183 VAL A CA 1
ATOM 1390 C C . VAL A 1 183 ? 3.746 7.685 -12.970 1.00 89.88 183 VAL A C 1
ATOM 1392 O O . VAL A 1 183 ? 2.880 7.386 -13.788 1.00 89.88 183 VAL A O 1
ATOM 1395 N N . ARG A 1 184 ? 4.445 8.818 -13.058 1.00 89.00 184 ARG A N 1
ATOM 1396 C CA . ARG A 1 184 ? 4.298 9.813 -14.127 1.00 89.00 184 ARG A CA 1
ATOM 1397 C C . ARG A 1 184 ? 5.582 9.932 -14.913 1.00 89.00 184 ARG A C 1
ATOM 1399 O O . ARG A 1 184 ? 6.649 10.053 -14.325 1.00 89.00 184 ARG A O 1
ATOM 1406 N N . GLN A 1 185 ? 5.469 9.958 -16.229 1.00 89.75 185 GLN A N 1
ATOM 1407 C CA . GLN A 1 185 ? 6.608 10.134 -17.118 1.00 89.75 185 GLN A CA 1
ATOM 1408 C C . GLN A 1 185 ? 6.626 11.572 -17.635 1.00 89.75 185 GLN A C 1
ATOM 1410 O O . GLN A 1 185 ? 5.601 12.113 -18.043 1.00 89.75 185 GLN A O 1
ATOM 1415 N N . PHE A 1 186 ? 7.802 12.175 -17.579 1.00 87.12 186 PHE A N 1
ATOM 1416 C CA . PHE A 1 186 ? 8.191 13.440 -18.184 1.00 87.12 186 PHE A CA 1
ATOM 1417 C C . PHE A 1 186 ? 9.344 13.130 -19.148 1.00 87.12 186 PHE A C 1
ATOM 1419 O O . PHE A 1 186 ? 10.015 12.119 -18.956 1.00 87.12 186 PHE A O 1
ATOM 1426 N N . ASP A 1 187 ? 9.606 13.983 -20.140 1.00 82.62 187 ASP A N 1
ATOM 1427 C CA . ASP A 1 187 ? 10.487 13.709 -21.297 1.00 82.62 187 ASP A CA 1
ATOM 1428 C C . ASP A 1 187 ? 11.696 12.783 -21.051 1.00 82.62 187 ASP A C 1
ATOM 1430 O O . ASP A 1 187 ? 11.946 11.877 -21.836 1.00 82.62 187 ASP A O 1
ATOM 1434 N N . LYS A 1 188 ? 12.463 13.001 -19.974 1.00 85.06 188 LYS A N 1
ATOM 1435 C CA . LYS A 1 188 ? 13.604 12.143 -19.582 1.00 85.06 188 LYS A CA 1
ATOM 1436 C C . LYS A 1 188 ? 13.563 11.670 -18.130 1.00 85.06 188 LYS A C 1
ATOM 1438 O O . LYS A 1 188 ? 14.545 11.136 -17.622 1.00 85.06 18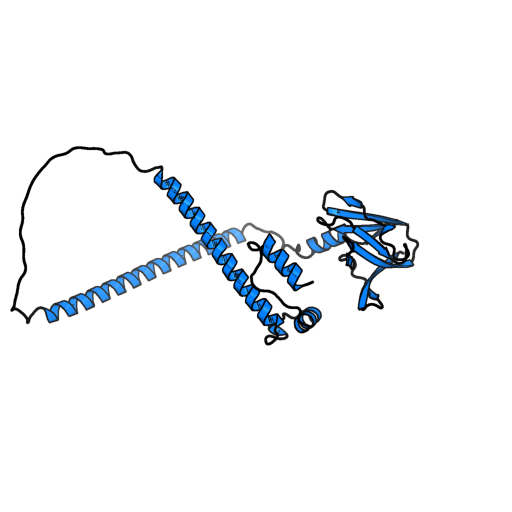8 LYS A O 1
ATOM 1443 N N . SER A 1 189 ? 12.471 11.934 -17.423 1.00 90.25 189 SER A N 1
ATOM 1444 C CA . SER A 1 189 ? 12.383 11.696 -15.984 1.00 90.25 189 SER A CA 1
ATOM 1445 C C . SER A 1 189 ? 11.042 11.107 -15.587 1.00 90.25 189 SER A C 1
ATOM 1447 O O . SER A 1 189 ? 9.985 11.496 -16.063 1.00 90.25 189 SER A O 1
ATOM 1449 N N . VAL A 1 190 ? 11.082 10.158 -14.667 1.00 93.06 190 VAL A N 1
ATOM 1450 C CA . VAL A 1 190 ? 9.921 9.466 -14.137 1.00 93.06 190 VAL A CA 1
ATOM 1451 C C . VAL A 1 190 ? 9.725 9.887 -12.691 1.00 93.06 190 VAL A C 1
ATOM 1453 O O . VAL A 1 190 ? 10.614 9.721 -11.858 1.00 93.06 190 VAL A O 1
ATOM 1456 N N . ARG A 1 191 ? 8.551 10.435 -12.382 1.00 93.25 191 ARG A N 1
ATOM 1457 C CA . ARG A 1 191 ? 8.148 10.784 -11.024 1.00 93.25 191 ARG A CA 1
ATOM 1458 C C . ARG A 1 191 ? 7.266 9.698 -10.434 1.00 93.25 191 ARG A C 1
ATOM 1460 O O . ARG A 1 191 ? 6.196 9.407 -10.955 1.00 93.25 191 ARG A O 1
ATOM 1467 N N . PHE A 1 192 ? 7.691 9.171 -9.303 1.00 93.12 192 PHE A N 1
ATOM 1468 C CA . PHE A 1 192 ? 6.927 8.276 -8.454 1.00 93.12 192 PHE A CA 1
ATOM 1469 C C . PHE A 1 192 ? 6.254 9.101 -7.367 1.00 93.12 192 PHE A C 1
ATOM 1471 O O . PHE A 1 192 ? 6.920 9.884 -6.688 1.00 93.12 192 PHE A O 1
ATOM 1478 N N . VAL A 1 193 ? 4.945 8.933 -7.208 1.00 92.88 193 VAL A N 1
ATOM 1479 C CA . VAL A 1 193 ? 4.146 9.616 -6.191 1.00 92.88 193 VAL A CA 1
ATOM 1480 C C . VAL A 1 193 ? 3.322 8.575 -5.446 1.00 92.88 193 VAL A C 1
ATOM 1482 O O . VAL A 1 193 ? 2.579 7.826 -6.063 1.00 92.88 193 VAL A O 1
ATOM 1485 N N . THR A 1 194 ? 3.413 8.510 -4.123 1.00 91.00 194 THR A N 1
ATOM 1486 C CA . THR A 1 194 ? 2.648 7.533 -3.330 1.00 91.00 194 THR A CA 1
ATOM 1487 C C . THR A 1 194 ? 2.174 8.128 -2.012 1.00 91.00 194 THR A C 1
ATOM 1489 O O . THR A 1 194 ? 2.792 9.046 -1.479 1.00 91.00 194 THR A O 1
ATOM 1492 N N . LEU A 1 195 ? 1.069 7.621 -1.469 1.00 91.56 195 LEU A N 1
ATOM 1493 C CA . LEU A 1 195 ? 0.472 8.112 -0.227 1.00 91.56 195 LEU A CA 1
ATOM 1494 C C . LEU A 1 195 ? 0.741 7.139 0.928 1.00 91.56 195 LEU A C 1
ATOM 1496 O O . LEU A 1 195 ? 0.150 6.065 0.982 1.00 91.56 195 LEU A O 1
ATOM 1500 N N . TYR A 1 196 ? 1.595 7.540 1.873 1.00 91.94 196 TYR A N 1
ATOM 1501 C CA . TYR A 1 196 ? 1.870 6.796 3.107 1.00 91.94 196 TYR A CA 1
ATOM 1502 C C . TYR A 1 196 ? 2.002 7.760 4.301 1.00 91.94 196 TYR A C 1
ATOM 1504 O O . TYR A 1 196 ? 3.111 8.043 4.757 1.00 91.94 196 TYR A O 1
ATOM 1512 N N . PRO A 1 197 ? 0.885 8.261 4.861 1.00 90.12 197 PRO A N 1
ATOM 1513 C CA . PRO A 1 197 ? 0.898 9.302 5.896 1.00 90.12 197 PRO A CA 1
ATOM 1514 C C . PRO A 1 197 ? 1.498 8.862 7.235 1.00 90.12 197 PRO A C 1
ATOM 1516 O O . PRO A 1 197 ? 1.802 9.701 8.077 1.00 90.12 197 PRO A O 1
ATOM 1519 N N . ARG A 1 198 ? 1.641 7.551 7.457 1.00 90.19 198 ARG A N 1
ATOM 1520 C CA . ARG A 1 198 ? 2.186 6.974 8.694 1.00 90.19 198 ARG A CA 1
ATOM 1521 C C . ARG A 1 198 ? 3.551 6.305 8.512 1.00 90.19 198 ARG A C 1
ATOM 1523 O O . ARG A 1 198 ? 4.076 5.790 9.496 1.00 90.19 198 ARG A O 1
ATOM 1530 N N . ALA A 1 199 ? 4.095 6.283 7.294 1.00 92.38 199 ALA A N 1
ATOM 1531 C CA . ALA A 1 199 ? 5.401 5.681 7.041 1.00 92.38 199 ALA A CA 1
ATOM 1532 C C . ALA A 1 199 ? 6.523 6.564 7.595 1.00 92.38 199 ALA A C 1
ATOM 1534 O O . ALA A 1 199 ? 6.409 7.791 7.618 1.00 92.38 199 ALA A O 1
ATOM 1535 N N . LYS A 1 200 ? 7.614 5.938 8.032 1.00 92.81 200 LYS A N 1
ATOM 1536 C CA . LYS A 1 200 ? 8.844 6.621 8.457 1.00 92.81 200 LYS A CA 1
ATOM 1537 C C . LYS A 1 200 ? 9.850 6.691 7.318 1.00 92.81 200 LYS A C 1
ATOM 1539 O O . LYS A 1 200 ? 10.573 7.678 7.210 1.00 92.81 200 LYS A O 1
ATOM 1544 N N . SER A 1 201 ? 9.890 5.664 6.474 1.00 93.88 201 SER A N 1
ATOM 1545 C CA . SER A 1 201 ? 10.695 5.643 5.259 1.00 93.88 201 SER A CA 1
ATOM 1546 C C . SER A 1 201 ? 9.940 5.001 4.102 1.00 93.88 201 SER A C 1
ATOM 1548 O O . SER A 1 201 ? 9.254 3.991 4.256 1.00 93.88 201 SER A O 1
ATOM 1550 N N . VAL A 1 202 ? 10.097 5.589 2.918 1.00 95.56 202 VAL A N 1
ATOM 1551 C CA . VAL A 1 202 ? 9.609 5.022 1.663 1.00 95.56 202 VAL A CA 1
ATOM 1552 C C . VAL A 1 202 ? 10.755 5.046 0.667 1.00 95.56 202 VAL A C 1
ATOM 1554 O O . VAL A 1 202 ? 11.380 6.080 0.445 1.00 95.56 202 VAL A O 1
ATOM 1557 N N . GLN A 1 203 ? 11.055 3.890 0.098 1.00 96.19 203 GLN A N 1
ATOM 1558 C CA . GLN A 1 203 ? 12.139 3.670 -0.850 1.00 96.19 203 GLN A CA 1
ATOM 1559 C C . GLN A 1 203 ? 11.607 2.904 -2.057 1.00 96.19 203 GLN A C 1
ATOM 1561 O O . GLN A 1 203 ? 10.579 2.231 -1.973 1.00 96.19 203 GLN A O 1
ATOM 1566 N N . ILE A 1 204 ? 12.318 2.982 -3.174 1.00 95.50 204 ILE A N 1
ATOM 1567 C CA . ILE A 1 204 ? 12.017 2.201 -4.373 1.00 95.50 204 ILE A CA 1
ATOM 1568 C C . ILE A 1 204 ? 13.214 1.321 -4.723 1.00 95.50 204 ILE A C 1
ATOM 1570 O O . ILE A 1 204 ? 14.358 1.716 -4.529 1.00 95.50 204 ILE A O 1
ATOM 1574 N N . ALA A 1 205 ? 12.969 0.114 -5.214 1.00 95.75 205 ALA A N 1
ATOM 1575 C CA . ALA A 1 205 ? 14.006 -0.800 -5.671 1.00 95.75 205 ALA A CA 1
ATOM 1576 C C . ALA A 1 205 ? 13.566 -1.456 -6.974 1.00 95.75 205 ALA A C 1
ATOM 1578 O O . ALA A 1 205 ? 12.434 -1.919 -7.076 1.00 95.75 205 ALA A O 1
ATOM 1579 N N . GLY A 1 206 ? 14.444 -1.490 -7.967 1.00 94.62 206 GLY A N 1
ATOM 1580 C CA . GLY A 1 206 ? 14.139 -2.043 -9.275 1.00 94.62 206 GLY A CA 1
ATOM 1581 C C . GLY A 1 206 ? 15.372 -2.221 -10.145 1.00 94.62 206 GLY A C 1
ATOM 1582 O O . GLY A 1 206 ? 16.509 -2.058 -9.703 1.00 94.62 206 GLY A O 1
ATOM 1583 N N . ASP A 1 207 ? 15.139 -2.541 -11.412 1.00 94.12 207 ASP A N 1
ATOM 1584 C CA . ASP A 1 207 ? 16.213 -2.828 -12.366 1.00 94.12 207 ASP A CA 1
ATOM 1585 C C . ASP A 1 207 ? 17.187 -1.635 -12.537 1.00 94.12 207 ASP A C 1
ATOM 1587 O O . ASP A 1 207 ? 18.377 -1.835 -12.759 1.00 94.12 207 ASP A O 1
ATOM 1591 N N . PHE A 1 208 ? 16.721 -0.394 -12.350 1.00 94.50 208 PHE A N 1
ATOM 1592 C CA . PHE A 1 208 ? 17.524 0.831 -12.491 1.00 94.50 208 PHE A CA 1
ATOM 1593 C C . PHE A 1 208 ? 18.499 1.113 -11.334 1.00 94.50 208 PHE A C 1
ATOM 1595 O O . PHE A 1 208 ? 19.439 1.880 -11.510 1.00 94.50 208 PHE A O 1
ATOM 1602 N N . ASN A 1 209 ? 18.297 0.517 -10.156 1.00 94.31 209 ASN A N 1
ATOM 1603 C CA . ASN A 1 209 ? 19.189 0.671 -8.997 1.00 94.31 209 ASN A CA 1
ATOM 1604 C C . ASN A 1 209 ? 19.703 -0.681 -8.488 1.00 94.31 209 ASN A C 1
ATOM 1606 O O . ASN A 1 209 ? 20.047 -0.834 -7.315 1.00 94.31 209 ASN A O 1
ATOM 1610 N N . ASN A 1 210 ? 19.704 -1.686 -9.368 1.00 94.56 210 ASN A N 1
ATOM 1611 C CA . ASN A 1 210 ? 20.138 -3.041 -9.059 1.00 94.56 210 ASN A CA 1
ATOM 1612 C C . ASN A 1 210 ? 19.452 -3.620 -7.802 1.00 94.56 210 ASN A C 1
ATOM 1614 O O . ASN A 1 210 ? 20.085 -4.317 -7.006 1.00 94.56 210 ASN A O 1
ATOM 1618 N N . TRP A 1 211 ? 18.166 -3.297 -7.621 1.00 94.19 211 TRP A N 1
ATOM 1619 C CA . TRP A 1 211 ? 17.328 -3.706 -6.492 1.00 94.19 211 TRP A CA 1
ATOM 1620 C C . TRP A 1 211 ? 17.829 -3.246 -5.106 1.00 94.19 211 TRP A C 1
ATOM 1622 O O . TRP A 1 211 ? 17.574 -3.911 -4.102 1.00 94.19 211 TRP A O 1
ATOM 1632 N N . GLN A 1 212 ? 18.504 -2.090 -5.029 1.00 94.69 212 GLN A N 1
ATOM 1633 C CA . GLN A 1 212 ? 19.041 -1.522 -3.781 1.00 94.69 212 GLN A CA 1
ATOM 1634 C C . GLN A 1 212 ? 18.195 -0.342 -3.259 1.00 94.69 212 GLN A C 1
ATOM 1636 O O . GLN A 1 212 ? 18.420 0.803 -3.659 1.00 94.69 212 GLN A O 1
ATOM 1641 N N . PRO A 1 213 ? 17.255 -0.557 -2.316 1.00 93.25 213 PRO A N 1
ATOM 1642 C CA . PRO A 1 213 ? 16.335 0.492 -1.859 1.00 93.25 213 PRO A CA 1
ATOM 1643 C C . PRO A 1 213 ? 17.032 1.672 -1.167 1.00 93.25 213 PRO A C 1
ATOM 1645 O O . PRO A 1 213 ? 16.507 2.784 -1.151 1.00 93.25 213 PRO A O 1
ATOM 1648 N N . GLN A 1 214 ? 18.235 1.466 -0.625 1.00 92.25 214 GLN A N 1
ATOM 1649 C CA . GLN A 1 214 ? 19.005 2.522 0.033 1.00 92.25 214 GLN A CA 1
ATOM 1650 C C . GLN A 1 214 ? 19.471 3.615 -0.940 1.00 92.25 214 GLN A C 1
ATOM 1652 O O . GLN A 1 214 ? 19.749 4.726 -0.499 1.00 92.25 214 GLN A O 1
ATOM 1657 N N . GLN A 1 215 ? 19.545 3.319 -2.243 1.00 90.69 215 GLN A N 1
ATOM 1658 C CA . GLN A 1 215 ? 20.022 4.265 -3.256 1.00 90.69 215 GLN A CA 1
ATOM 1659 C C . GLN A 1 215 ? 18.945 5.256 -3.714 1.00 90.69 215 GLN A C 1
ATOM 1661 O O . GLN A 1 215 ? 19.270 6.321 -4.231 1.00 90.69 215 GLN A O 1
ATOM 1666 N N . THR A 1 216 ? 17.666 4.930 -3.529 1.00 92.12 216 THR A N 1
ATOM 1667 C CA . THR A 1 216 ? 16.543 5.713 -4.066 1.00 92.12 216 THR A CA 1
ATOM 1668 C C . THR A 1 216 ? 15.424 5.821 -3.036 1.00 92.12 216 THR A C 1
ATOM 1670 O O . THR A 1 216 ? 14.405 5.127 -3.095 1.00 92.12 216 THR A O 1
ATOM 1673 N N . ALA A 1 217 ? 15.634 6.705 -2.062 1.00 94.62 217 ALA A N 1
ATOM 1674 C CA . ALA A 1 217 ? 14.634 7.071 -1.064 1.00 94.62 217 ALA A CA 1
ATOM 1675 C C . ALA A 1 217 ? 13.699 8.169 -1.589 1.00 94.62 217 ALA A C 1
ATOM 1677 O O . ALA A 1 217 ? 14.146 9.122 -2.226 1.00 94.62 217 ALA A O 1
ATOM 1678 N N . LEU A 1 218 ? 12.402 8.045 -1.301 1.00 94.44 218 LEU A N 1
ATOM 1679 C CA . LEU A 1 218 ? 11.409 9.065 -1.615 1.00 94.44 218 LEU A CA 1
ATOM 1680 C C . LEU A 1 218 ? 11.448 10.177 -0.564 1.00 94.44 218 LEU A C 1
ATOM 1682 O O . LEU A 1 218 ? 11.724 9.954 0.616 1.00 94.44 218 LEU A O 1
ATOM 1686 N N . THR A 1 219 ? 11.107 11.382 -1.003 1.00 94.81 219 THR A N 1
ATOM 1687 C CA . THR A 1 219 ? 11.003 12.568 -0.154 1.00 94.81 219 THR A CA 1
ATOM 1688 C C . THR A 1 219 ? 9.582 12.715 0.399 1.00 94.81 219 THR A C 1
ATOM 1690 O O . THR A 1 219 ? 8.629 12.693 -0.385 1.00 94.81 219 THR A O 1
ATOM 1693 N N . PRO A 1 220 ? 9.396 12.842 1.727 1.00 93.94 220 PRO A N 1
ATOM 1694 C CA . PRO A 1 220 ? 8.077 13.046 2.313 1.00 93.94 220 PRO A CA 1
ATOM 1695 C C . PRO A 1 220 ? 7.597 14.488 2.128 1.00 93.94 220 PRO A C 1
ATOM 1697 O O . PRO A 1 220 ? 8.365 15.445 2.211 1.00 93.94 220 PRO A O 1
ATOM 1700 N N . SER A 1 221 ? 6.292 14.640 1.953 1.00 88.94 221 SER A N 1
ATOM 1701 C CA . SER A 1 221 ? 5.575 15.910 1.901 1.00 88.94 221 SER A CA 1
ATOM 1702 C C . SER A 1 221 ? 4.616 16.041 3.090 1.00 88.94 221 SER A C 1
ATOM 1704 O O . SER A 1 221 ? 4.282 15.055 3.751 1.00 88.94 221 SER A O 1
ATOM 1706 N N . LYS A 1 222 ? 4.147 17.264 3.366 1.00 79.00 222 LYS A N 1
ATOM 1707 C CA . LYS A 1 222 ? 3.322 17.588 4.549 1.00 79.00 222 LYS A CA 1
ATOM 1708 C C . LYS A 1 222 ? 1.991 16.828 4.599 1.00 79.00 222 LYS A C 1
ATOM 1710 O O . LYS A 1 222 ? 1.480 16.585 5.686 1.00 79.00 222 LYS A O 1
ATOM 1715 N N . ASP A 1 223 ? 1.487 16.392 3.449 1.00 83.56 223 ASP A N 1
ATOM 1716 C CA . ASP A 1 223 ? 0.191 15.714 3.318 1.00 83.56 223 ASP A CA 1
ATOM 1717 C C . ASP A 1 223 ? 0.298 14.177 3.389 1.00 83.56 223 ASP A C 1
ATOM 1719 O O . ASP A 1 223 ? -0.626 13.459 3.011 1.00 83.56 223 ASP A O 1
ATOM 1723 N N . GLY A 1 224 ? 1.450 13.637 3.813 1.00 84.81 224 GLY A N 1
ATOM 1724 C CA . GLY A 1 224 ? 1.699 12.188 3.842 1.00 84.81 224 GLY A CA 1
ATOM 1725 C C . GLY A 1 224 ? 1.994 11.570 2.472 1.00 84.81 224 GLY A C 1
ATOM 1726 O O . GLY A 1 224 ? 2.072 10.346 2.333 1.00 84.81 224 GLY A O 1
ATOM 1727 N N . LYS A 1 225 ? 2.147 12.420 1.457 1.00 91.19 225 LYS A N 1
ATOM 1728 C CA . LYS A 1 225 ? 2.590 12.070 0.111 1.00 91.19 225 LYS A CA 1
ATOM 1729 C C . LYS A 1 225 ? 4.109 11.930 0.081 1.00 91.19 225 LYS A C 1
ATOM 1731 O O . LYS A 1 225 ? 4.812 12.721 0.698 1.00 91.19 225 LYS A O 1
ATOM 1736 N N . TRP A 1 226 ? 4.596 10.966 -0.677 1.00 93.88 226 TRP A N 1
ATOM 1737 C CA . TRP A 1 226 ? 6.007 10.695 -0.900 1.00 93.88 226 TRP A CA 1
ATOM 1738 C C . TRP A 1 226 ? 6.306 10.806 -2.386 1.00 93.88 226 TRP A C 1
ATOM 1740 O O . TRP A 1 226 ? 5.564 10.251 -3.198 1.00 93.88 226 TRP A O 1
ATOM 1750 N N . GLU A 1 227 ? 7.375 11.517 -2.735 1.00 93.44 227 GLU A N 1
ATOM 1751 C CA . GLU A 1 227 ? 7.737 11.788 -4.126 1.00 93.44 227 GLU A CA 1
ATOM 1752 C C . GLU A 1 227 ? 9.211 11.499 -4.410 1.00 93.44 227 GLU A C 1
ATOM 1754 O O . GLU A 1 227 ? 10.086 11.777 -3.587 1.00 93.44 227 GLU A O 1
ATOM 1759 N N . LEU A 1 228 ? 9.489 10.977 -5.604 1.00 93.94 228 LEU A N 1
ATOM 1760 C CA . LEU A 1 228 ? 10.836 10.822 -6.152 1.00 93.94 228 LEU A CA 1
ATOM 1761 C C . LEU A 1 228 ? 10.798 11.024 -7.664 1.00 93.94 228 LEU A C 1
ATOM 1763 O O . LEU A 1 228 ? 9.946 10.449 -8.330 1.00 93.94 228 LEU A O 1
ATOM 1767 N N . ALA A 1 229 ? 11.735 11.796 -8.206 1.00 93.38 229 ALA A N 1
ATOM 1768 C CA . ALA A 1 229 ? 11.971 11.891 -9.642 1.00 93.38 229 ALA A CA 1
ATOM 1769 C C . ALA A 1 229 ? 13.286 11.179 -9.987 1.00 93.38 229 ALA A C 1
ATOM 1771 O O . ALA A 1 229 ? 14.312 11.467 -9.375 1.00 93.38 229 ALA A O 1
ATOM 1772 N N . LEU A 1 230 ? 13.246 10.254 -10.945 1.00 92.94 230 LEU A N 1
ATOM 1773 C CA . LEU A 1 230 ? 14.405 9.515 -11.447 1.00 92.94 230 LEU A CA 1
ATOM 1774 C C . LEU A 1 230 ? 14.545 9.728 -12.948 1.00 92.94 230 LEU A C 1
ATOM 1776 O O . LEU A 1 230 ? 13.570 9.602 -13.680 1.00 92.94 230 LEU A O 1
ATOM 1780 N N . GLU A 1 231 ? 15.753 10.004 -13.418 1.00 92.69 231 GLU A N 1
ATOM 1781 C CA . GLU A 1 231 ? 16.049 9.998 -14.849 1.00 92.69 231 GLU A CA 1
ATOM 1782 C C . GLU A 1 231 ? 16.241 8.553 -15.310 1.00 92.69 231 GLU A C 1
ATOM 1784 O O . GLU A 1 231 ? 17.145 7.861 -14.843 1.00 92.69 231 GLU A O 1
ATOM 1789 N N . LEU A 1 232 ? 15.360 8.081 -16.191 1.00 92.06 232 LEU A N 1
ATOM 1790 C CA . LEU A 1 232 ? 15.377 6.717 -16.713 1.00 92.06 232 LEU A CA 1
ATOM 1791 C C . LEU A 1 232 ? 15.390 6.775 -18.237 1.00 92.06 232 LEU A C 1
ATOM 1793 O O . LEU A 1 232 ? 14.658 7.557 -18.841 1.00 92.06 232 LEU A O 1
ATOM 1797 N N . ALA A 1 233 ? 16.231 5.947 -18.853 1.00 92.62 233 ALA A N 1
ATOM 1798 C CA . ALA A 1 233 ? 16.221 5.778 -20.298 1.00 92.62 233 ALA A CA 1
ATOM 1799 C C . ALA A 1 233 ? 14.926 5.067 -20.742 1.00 92.62 233 ALA A C 1
ATOM 1801 O O . ALA A 1 233 ? 14.321 4.354 -19.940 1.00 92.62 233 ALA A O 1
ATOM 1802 N N . PRO A 1 234 ? 14.506 5.212 -22.009 1.00 94.06 234 PRO A N 1
ATOM 1803 C CA . PRO A 1 234 ? 13.403 4.428 -22.550 1.00 94.06 234 PRO A CA 1
ATOM 1804 C C . PRO A 1 234 ? 13.668 2.926 -22.410 1.00 94.06 234 PRO A C 1
ATOM 1806 O O . PRO A 1 234 ? 14.759 2.439 -22.722 1.00 94.06 234 PRO A O 1
ATOM 1809 N N . GLY A 1 235 ? 12.677 2.185 -21.923 1.00 92.94 235 GLY A N 1
ATOM 1810 C CA . GLY A 1 235 ? 12.818 0.765 -21.628 1.00 92.94 235 GLY A CA 1
ATOM 1811 C C . GLY A 1 235 ? 11.786 0.234 -20.639 1.00 92.94 235 GLY A C 1
ATOM 1812 O O . GLY A 1 235 ? 11.025 0.978 -20.021 1.00 92.94 235 GLY A O 1
ATOM 1813 N N . LYS A 1 236 ? 11.772 -1.091 -20.482 1.00 94.94 236 LYS A N 1
ATOM 1814 C CA . LYS A 1 236 ? 10.924 -1.793 -19.515 1.00 94.94 236 LYS A CA 1
ATOM 1815 C C . LYS A 1 236 ? 11.720 -2.072 -18.239 1.00 94.94 236 LYS A C 1
ATOM 1817 O O . LYS A 1 236 ? 12.728 -2.772 -18.282 1.00 94.94 236 LYS A O 1
ATOM 1822 N N . TYR A 1 237 ? 11.226 -1.581 -17.110 1.00 95.12 237 TYR A N 1
ATOM 1823 C CA . TYR A 1 237 ? 11.817 -1.741 -15.785 1.00 95.12 237 TYR A CA 1
ATOM 1824 C C . TYR A 1 237 ? 10.848 -2.450 -14.848 1.00 95.12 237 TYR A C 1
ATOM 1826 O O . TYR A 1 237 ? 9.657 -2.142 -14.813 1.00 95.12 237 TYR A O 1
ATOM 1834 N N . ARG A 1 238 ? 11.360 -3.370 -14.036 1.00 95.00 238 ARG A N 1
ATOM 1835 C CA . ARG A 1 238 ? 10.626 -3.954 -12.909 1.00 95.00 238 ARG A CA 1
ATOM 1836 C C . ARG A 1 238 ? 11.053 -3.257 -11.629 1.00 95.00 238 ARG A C 1
ATOM 1838 O O . ARG A 1 238 ? 12.236 -2.967 -11.450 1.00 95.00 238 ARG A O 1
ATOM 1845 N N . TYR A 1 239 ? 10.101 -2.997 -10.743 1.00 95.00 239 TYR A N 1
ATOM 1846 C CA . TYR A 1 239 ? 10.369 -2.350 -9.466 1.00 95.00 239 TYR A CA 1
ATOM 1847 C C . TYR A 1 239 ? 9.381 -2.774 -8.376 1.00 95.00 239 TYR A C 1
ATOM 1849 O O . TYR A 1 239 ? 8.336 -3.374 -8.638 1.00 95.00 239 TYR A O 1
ATOM 1857 N N . ARG A 1 240 ? 9.730 -2.449 -7.132 1.00 94.19 240 ARG A N 1
ATOM 1858 C CA . ARG A 1 240 ? 8.915 -2.581 -5.923 1.00 94.19 240 ARG A CA 1
ATOM 1859 C C . ARG A 1 240 ? 9.152 -1.395 -4.997 1.00 94.19 240 ARG A C 1
ATOM 1861 O O . ARG A 1 240 ? 10.195 -0.743 -5.051 1.00 94.19 240 ARG A O 1
ATOM 1868 N N . MET A 1 241 ? 8.180 -1.148 -4.130 1.00 94.19 241 MET A N 1
ATOM 1869 C CA . MET A 1 241 ? 8.277 -0.163 -3.060 1.00 94.19 241 MET A CA 1
ATOM 1870 C C . MET A 1 241 ? 8.739 -0.854 -1.776 1.00 94.19 241 MET A C 1
ATOM 1872 O O . MET A 1 241 ? 8.342 -1.983 -1.486 1.00 94.19 241 MET A O 1
ATOM 1876 N N . VAL A 1 242 ? 9.568 -0.171 -0.996 1.00 95.44 242 VAL A N 1
ATOM 1877 C CA . VAL A 1 242 ? 10.017 -0.614 0.323 1.00 95.44 242 VAL A CA 1
ATOM 1878 C C . VAL A 1 242 ? 9.569 0.428 1.339 1.00 95.44 242 VAL A C 1
ATOM 1880 O O . VAL A 1 242 ? 10.124 1.524 1.401 1.00 95.44 242 VAL A O 1
ATOM 1883 N N . VAL A 1 243 ? 8.527 0.103 2.104 1.00 95.44 243 VAL A N 1
ATOM 1884 C CA . VAL A 1 243 ? 7.923 0.996 3.103 1.00 95.44 243 VAL A CA 1
ATOM 1885 C C . VAL A 1 243 ? 8.270 0.472 4.486 1.00 95.44 243 VAL A C 1
ATOM 1887 O O . VAL A 1 243 ? 7.947 -0.667 4.808 1.00 95.44 243 VAL A O 1
ATOM 1890 N N . ASP A 1 244 ? 8.973 1.267 5.293 1.00 94.12 244 ASP A N 1
ATOM 1891 C CA . ASP A 1 244 ? 9.443 0.869 6.629 1.00 94.12 244 ASP A CA 1
ATOM 1892 C C . ASP A 1 244 ? 10.181 -0.494 6.643 1.00 94.12 244 ASP A C 1
ATOM 1894 O O . ASP A 1 244 ? 10.078 -1.285 7.582 1.00 94.12 244 ASP A O 1
ATOM 1898 N N . GLY A 1 245 ? 10.923 -0.787 5.568 1.00 92.81 245 GLY A N 1
ATOM 1899 C CA . GLY A 1 245 ? 11.664 -2.041 5.376 1.00 92.81 245 GLY A CA 1
ATOM 1900 C C . GLY A 1 245 ? 10.841 -3.218 4.836 1.00 92.81 245 GLY A C 1
ATOM 1901 O O . GLY A 1 245 ? 11.404 -4.286 4.604 1.00 92.81 245 GLY A O 1
ATOM 1902 N N . GLN A 1 246 ? 9.536 -3.045 4.609 1.00 93.31 246 GLN A N 1
ATOM 1903 C CA . GLN A 1 246 ? 8.660 -4.066 4.033 1.00 93.31 246 GLN A CA 1
ATOM 1904 C C . GLN A 1 246 ? 8.564 -3.920 2.516 1.00 93.31 246 GLN A C 1
ATOM 1906 O O . GLN A 1 246 ? 8.252 -2.847 2.001 1.00 93.31 246 GLN A O 1
ATOM 1911 N N . TRP A 1 247 ? 8.812 -5.017 1.801 1.00 92.62 247 TRP A N 1
ATOM 1912 C CA . TRP A 1 247 ? 8.719 -5.071 0.346 1.00 92.62 247 TRP A CA 1
ATOM 1913 C C . TRP A 1 247 ? 7.273 -5.226 -0.099 1.00 92.62 247 TRP A C 1
ATOM 1915 O O . TRP A 1 247 ? 6.622 -6.222 0.205 1.00 92.62 247 TRP A O 1
ATOM 1925 N N . GLN A 1 248 ? 6.792 -4.297 -0.913 1.00 92.38 248 GLN A N 1
ATOM 1926 C CA . GLN A 1 248 ? 5.423 -4.305 -1.406 1.00 92.38 248 GLN A CA 1
ATOM 1927 C C . GLN A 1 248 ? 5.340 -3.860 -2.863 1.00 92.38 248 GLN A C 1
ATOM 1929 O O . GLN A 1 248 ? 6.220 -3.177 -3.393 1.00 92.38 248 GLN A O 1
ATOM 1934 N N . GLN A 1 249 ? 4.275 -4.296 -3.521 1.00 90.31 249 GLN A N 1
ATOM 1935 C CA . GLN A 1 249 ? 3.910 -3.804 -4.840 1.00 90.31 249 GLN A CA 1
ATOM 1936 C C . GLN A 1 249 ? 3.457 -2.341 -4.735 1.00 90.31 249 GLN A C 1
ATOM 1938 O O . GLN A 1 249 ? 2.943 -1.919 -3.697 1.00 90.31 249 GLN A O 1
ATOM 1943 N N . ASP A 1 250 ? 3.640 -1.572 -5.805 1.00 90.31 250 ASP A N 1
ATOM 1944 C CA . ASP A 1 250 ? 3.040 -0.246 -5.921 1.00 90.31 250 ASP A CA 1
ATOM 1945 C C . ASP A 1 250 ? 1.503 -0.356 -6.030 1.00 90.31 250 ASP A C 1
ATOM 1947 O O . ASP A 1 250 ? 1.016 -0.935 -7.008 1.00 90.31 250 ASP A O 1
ATOM 1951 N N . PRO A 1 251 ? 0.726 0.184 -5.067 1.00 87.81 251 PRO A N 1
ATOM 1952 C CA . PRO A 1 251 ? -0.738 0.123 -5.095 1.00 87.81 251 PRO A CA 1
ATOM 1953 C C . PRO A 1 251 ? -1.361 0.869 -6.278 1.00 87.81 251 PRO A C 1
ATOM 1955 O O . PRO A 1 251 ? -2.495 0.582 -6.651 1.00 87.81 251 PRO A O 1
ATOM 1958 N N . TYR A 1 252 ? -0.632 1.828 -6.853 1.00 86.88 252 TYR A N 1
ATOM 1959 C CA . TYR A 1 252 ? -1.117 2.703 -7.920 1.00 86.88 252 TYR A CA 1
ATOM 1960 C C . TYR A 1 252 ? -0.660 2.244 -9.310 1.00 86.88 252 TYR A C 1
ATOM 1962 O O . TYR A 1 252 ? -0.962 2.900 -10.306 1.00 86.88 252 TYR A O 1
ATOM 1970 N N . ASN A 1 253 ? 0.061 1.120 -9.400 1.00 86.88 253 ASN A N 1
ATOM 1971 C CA . ASN A 1 253 ? 0.470 0.533 -10.669 1.00 86.88 253 ASN A CA 1
ATOM 1972 C C . ASN A 1 253 ? -0.212 -0.823 -10.890 1.00 86.88 253 ASN A C 1
ATOM 1974 O O . ASN A 1 253 ? 0.105 -1.815 -10.230 1.00 86.88 253 ASN A O 1
ATOM 1978 N N . GLY A 1 254 ? -1.135 -0.857 -11.854 1.00 83.19 254 GLY A N 1
ATOM 1979 C CA . GLY A 1 254 ? -1.845 -2.073 -12.253 1.00 83.19 254 GLY A CA 1
ATOM 1980 C C . GLY A 1 254 ? -1.020 -3.032 -13.118 1.00 83.19 254 GLY A C 1
ATOM 1981 O O . GLY A 1 254 ? -1.387 -4.198 -13.240 1.00 83.19 254 GLY A O 1
ATOM 1982 N N . ASN A 1 255 ? 0.094 -2.580 -13.704 1.00 89.25 255 ASN A N 1
ATOM 1983 C CA . ASN A 1 255 ? 0.947 -3.428 -14.531 1.00 89.25 255 ASN A CA 1
ATOM 1984 C C . ASN A 1 255 ? 1.929 -4.200 -13.650 1.00 89.25 255 ASN A C 1
ATOM 1986 O O . ASN A 1 255 ? 2.788 -3.609 -12.990 1.00 89.25 255 ASN A O 1
ATOM 1990 N N . VAL A 1 256 ? 1.823 -5.529 -13.666 1.00 92.56 256 VAL A N 1
ATOM 1991 C CA . VAL A 1 256 ? 2.617 -6.420 -12.814 1.00 92.56 256 VAL A CA 1
ATOM 1992 C C . VAL A 1 256 ? 3.184 -7.620 -13.561 1.00 92.56 256 VAL A C 1
ATOM 1994 O O . VAL A 1 256 ? 2.609 -8.092 -14.538 1.00 92.56 256 VAL A O 1
ATOM 1997 N N . GLU A 1 257 ? 4.304 -8.138 -13.061 1.00 91.50 257 GLU A N 1
ATOM 1998 C CA . GLU A 1 257 ? 4.942 -9.375 -13.515 1.00 91.50 257 GLU A CA 1
ATOM 1999 C C . GLU A 1 257 ? 5.115 -10.335 -12.339 1.00 91.50 257 GLU A C 1
ATOM 2001 O O . GLU A 1 257 ? 5.579 -9.924 -11.273 1.00 91.50 257 GLU A O 1
ATOM 2006 N N . ALA A 1 258 ? 4.787 -11.614 -12.529 1.00 89.56 258 ALA A N 1
ATOM 2007 C CA . ALA A 1 258 ? 5.097 -12.641 -11.542 1.00 89.56 258 ALA A CA 1
ATOM 2008 C C . ALA A 1 258 ? 6.619 -12.785 -11.402 1.00 89.56 258 ALA A C 1
ATOM 2010 O O . ALA A 1 258 ? 7.341 -12.878 -12.396 1.00 89.56 258 ALA A O 1
ATOM 2011 N N . ASN A 1 259 ? 7.110 -12.804 -10.167 1.00 84.94 259 ASN A N 1
ATOM 2012 C CA . ASN A 1 259 ? 8.519 -13.004 -9.869 1.00 84.94 259 ASN A CA 1
ATOM 2013 C C . ASN A 1 259 ? 8.801 -14.463 -9.446 1.00 84.94 259 ASN A C 1
ATOM 2015 O O . ASN A 1 259 ? 7.882 -15.192 -9.061 1.00 84.94 259 ASN A O 1
ATOM 2019 N N . PRO A 1 260 ? 10.073 -14.911 -9.481 1.00 81.62 260 PRO A N 1
ATOM 2020 C CA . PRO A 1 260 ? 10.441 -16.293 -9.147 1.00 81.62 260 PRO A CA 1
ATOM 2021 C C . PRO A 1 260 ? 10.117 -16.727 -7.710 1.00 81.62 260 PRO A C 1
ATOM 2023 O O . PRO A 1 260 ? 10.177 -17.913 -7.401 1.00 81.62 260 PRO A O 1
ATOM 2026 N N . TYR A 1 261 ? 9.791 -15.780 -6.829 1.00 81.25 261 TYR A N 1
ATOM 2027 C CA . TYR A 1 261 ? 9.512 -16.013 -5.414 1.00 81.25 261 TYR A CA 1
ATOM 2028 C C . TYR A 1 261 ? 8.008 -16.120 -5.116 1.00 81.25 261 TYR A C 1
ATOM 2030 O O . TYR A 1 261 ? 7.621 -16.194 -3.952 1.00 81.25 261 TYR A O 1
ATOM 2038 N N . GLY A 1 262 ? 7.159 -16.145 -6.151 1.00 82.06 262 GLY A N 1
ATOM 2039 C CA . GLY A 1 262 ? 5.705 -16.265 -6.010 1.00 82.06 262 GLY A CA 1
ATOM 2040 C C . GLY A 1 262 ? 4.999 -14.960 -5.634 1.00 82.06 262 GLY A C 1
ATOM 2041 O O . GLY A 1 262 ? 3.831 -14.988 -5.256 1.00 82.06 262 GLY A O 1
ATOM 2042 N N . GLU A 1 263 ? 5.691 -13.826 -5.738 1.00 86.81 263 GLU A N 1
ATOM 2043 C CA . GLU A 1 263 ? 5.122 -12.488 -5.572 1.00 86.81 263 GLU A CA 1
ATOM 2044 C C . GLU A 1 263 ? 5.093 -11.742 -6.916 1.00 86.81 263 GLU A C 1
ATOM 2046 O O . GLU A 1 263 ? 5.476 -12.283 -7.954 1.00 86.81 263 GLU A O 1
ATOM 2051 N N . TYR A 1 264 ? 4.651 -10.485 -6.907 1.00 89.75 264 TYR A N 1
ATOM 2052 C CA . TYR A 1 264 ? 4.549 -9.656 -8.105 1.00 89.75 264 TYR A CA 1
ATOM 2053 C C .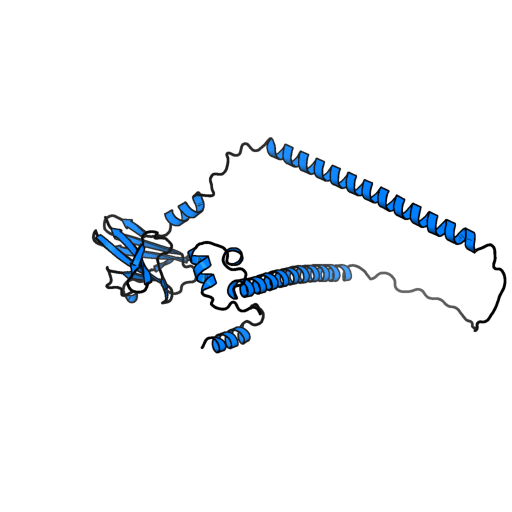 TYR A 1 264 ? 5.468 -8.436 -8.024 1.00 89.75 264 TYR A C 1
ATOM 2055 O O . TYR A 1 264 ? 5.565 -7.770 -6.991 1.00 89.75 264 TYR A O 1
ATOM 2063 N N . ASN A 1 265 ? 6.134 -8.137 -9.137 1.00 92.88 265 ASN A N 1
ATOM 2064 C CA . ASN A 1 265 ? 6.868 -6.895 -9.345 1.00 92.88 265 ASN A CA 1
ATOM 2065 C C . ASN A 1 265 ? 5.998 -5.931 -10.153 1.00 92.88 265 ASN A C 1
ATOM 2067 O O . ASN A 1 265 ? 5.335 -6.355 -11.098 1.00 92.88 265 ASN A O 1
ATOM 2071 N N . SER A 1 266 ? 6.039 -4.640 -9.834 1.00 94.56 266 SER A N 1
ATOM 2072 C CA . SER A 1 266 ? 5.415 -3.609 -10.663 1.00 94.56 266 SER A CA 1
ATOM 2073 C C . SER A 1 266 ? 6.257 -3.380 -11.920 1.00 94.56 266 SER A C 1
ATOM 2075 O O . SER A 1 266 ? 7.488 -3.354 -11.856 1.00 94.56 266 SER A O 1
ATOM 2077 N N . ILE A 1 267 ? 5.601 -3.223 -13.068 1.00 95.06 267 ILE A N 1
ATOM 2078 C CA . ILE A 1 267 ? 6.244 -2.955 -14.356 1.00 95.06 267 ILE A CA 1
ATOM 2079 C C . ILE A 1 267 ? 6.087 -1.471 -14.688 1.00 95.06 267 ILE A C 1
ATOM 2081 O O . ILE A 1 267 ? 4.984 -0.927 -14.665 1.00 95.06 267 ILE A O 1
ATOM 2085 N N . LEU A 1 268 ? 7.191 -0.833 -15.055 1.00 93.12 268 LEU A N 1
ATOM 2086 C CA . LEU A 1 268 ? 7.243 0.506 -15.622 1.00 93.12 268 LEU A CA 1
ATOM 2087 C C . LEU A 1 268 ? 7.800 0.424 -17.042 1.00 93.12 268 LEU A C 1
ATOM 2089 O O . LEU A 1 268 ? 8.910 -0.055 -17.245 1.00 93.12 268 LEU A O 1
ATOM 2093 N N . GLU A 1 269 ? 7.052 0.922 -18.017 1.00 93.31 269 GLU A N 1
ATOM 2094 C CA . GLU A 1 269 ? 7.515 1.058 -19.397 1.00 93.31 269 GLU A CA 1
ATOM 2095 C C . GLU A 1 269 ? 7.737 2.539 -19.703 1.00 93.31 269 GLU A C 1
ATOM 2097 O O . GLU A 1 269 ? 6.774 3.302 -19.763 1.00 93.31 269 GLU A O 1
ATOM 2102 N N . VAL A 1 270 ? 9.000 2.942 -19.837 1.00 92.31 270 VAL A N 1
ATOM 2103 C CA . VAL A 1 270 ? 9.411 4.308 -20.182 1.00 92.31 270 VAL A CA 1
ATOM 2104 C C . VAL A 1 270 ? 9.486 4.421 -21.701 1.00 92.31 270 VAL A C 1
ATOM 2106 O O . VAL A 1 270 ? 10.179 3.617 -22.330 1.00 92.31 270 VAL A O 1
ATOM 2109 N N . LYS A 1 271 ? 8.751 5.377 -22.274 1.00 87.31 271 LYS A N 1
ATOM 2110 C CA . LYS A 1 271 ? 8.687 5.609 -23.727 1.00 87.31 271 LYS A CA 1
ATOM 2111 C C . LYS A 1 271 ? 9.696 6.642 -24.206 1.00 87.31 271 LYS A C 1
ATOM 2113 O O . LYS A 1 271 ? 10.014 7.557 -23.421 1.00 87.31 271 LYS A O 1
#

Secondary structure (DSSP, 8-state):
-HHHHHHHHHHHHGGGS-S------HHHHHHHHTT--HHHH-TTSHHHHHHHHHHHHHHHHHHHHHHHHHHHHHHHHHHHHTTTS--------------------------SSHHHHHHHHHHHHHHHHHHHHHHHHHHHHHHHHHHHHHHHHHHHHHHSS-------TTSHHHHHHHTTSEEEEETTEEEEEEE-TT-S-EEEEEGGGTT-GGG-BPEE-TTSEEEEEEE--SEEEEEEEEETTEEE--TT---EEE-TTSSEEEEEEE-

Sequence (271 aa):
MGREILAELRKNFAGRMFKTVVNFNTRLKEAASLGQPICEYDPASRGHKDFQCLAQELIATDTIIEQKSAVQLTAEKAATVKQIVEPAVAKQNIASSASSGQALPATAKQTIVAAANKQTEKTQVRKEIVQVLDDNLDLISTSAQELLASLKDQAKAKEKTAVIKPIEAKKDIDSKLNDFYGVRQFDKSVRFVTLYPRAKSVQIAGDFNNWQPQQTALTPSKDGKWELALELAPGKYRYRMVVDGQWQQDPYNGNVEANPYGEYNSILEVK